Protein 7KB2 (pdb70)

Nearest PDB structures (foldseek):
  1bd8-assembly1_A  TM=6.397E-01  e=5.236E-04  Homo sapiens
  3v30-assembly1_A  TM=6.082E-01  e=2.832E-04  Homo sapiens
  6mok-assembly1_A-2  TM=5.581E-01  e=6.106E-04  synthetic construct
  1bi8-assembly1_D  TM=5.984E-01  e=3.860E-03  Homo sapiens
  8jec-assembly1_D  TM=4.473E-01  e=2.697E-03  Arabidopsis thaliana

Organism: Enterobacter cloacae subsp. cloacae (strain ATCC 13047 / DSM 30054 / NBRC 13535 / NCTC 10005 / WDCM 00083 / NCDC 279-56) (NCBI:txid716541)

CATH classification: 1.25.40.20

Radius of gyration: 23.02 Å; Cα contacts (8 Å, |Δi|>4): 553; chains: 2; bounding box: 57×50×70 Å

Secondary structure (DSSP, 8-state):
--SGGGT--HHHHHHHHHHHTT-HHHHHHHHTTS-SSS--TT--HHHHH-----SSSHHHHHHHH--TTTT--TTPPPGGGPPPHHHHH---SSHHHH--TT---TT-B-TTT--BGGGGGGGSSSSHHHH--TT---TT-B-TT--BHHHHHHHHT-HHHHHHHHHTT----/--GGGT--HHHHHHHHHHHTT-HHHHHHHHTTS-SSS--TT--HHHHH-----SSSHHHHHHHH--TTTT--TTPPPSTTPPPHHHHH---SSHHHH--TT---TT-B-TTT--BGGGGGGGSSSSHHHH--TT---TT-B-TTS-BHHHHHHHTT-HHHHHHHHHTT--TT-

Solvent-accessible surface area: 17344 Å² total

Foldseek 3Di:
DDDCVVWDDDLLNVLLVCLLVLPQVVNVVSLLVDPQADTTPPWGSLVSLCNCPDPPNNVSSLLSNLSVLSPNDQQDATPPGHGGVCLVVCEQAQSNNLNVNNVDDQQAAHPPQRFRSLLSVLVHPANHSVCCVVNVHDQLDAGPVRDGSLNVCVVVVVVRSNVVSVVVPHDPD/DDLVVFDDDLLSQLLVCLLVLPLVSNVVSLLPDPQADGTPPWGSLVSLCNLPDPPPNVSSLLSSLSVLSPNDQQDQTPPRHGGVLLVVCDQAQSNNLNVNNVDDQQAAHPPQRFRSLLSVLVHPACHSNCNVVNVHPQLDAGPVSAGSLNVSVVVVSVNNNVVSVVVPHDPVD

B-factor: mean 32.07, std 7.43, range [22.7, 72.05]

InterPro domains:
  IPR002110 Ankyrin repeat [PF12796] (121-205)
  IPR002110 Ankyrin repeat [SM00248] (66-103)
  IPR002110 Ankyrin repeat [SM00248] (108-137)
  IPR002110 Ankyrin repeat [SM00248] (142-171)
  IPR002110 Ankyrin repeat [SM00248] (175-204)
  IPR036770 Ankyrin repeat-containing domain superfamily [G3DSA:1.25.40.20] (33-146)
  IPR036770 Ankyrin repeat-containing domain superfamily [G3DSA:1.25.40.20] (147-218)
  IPR036770 Ankyrin repeat-containing domain superfamily [SSF48403] (39-211)
  IPR050745 Multifunctional regulatory proteins [PTHR24189] (38-212)

Sequence (346 aa):
SNAPDNYFSSGQQLTLARRAIENNGEVDEVIKLASGTDLNKKPGKEDTLLFWAVNSINNQKTPERLNVITLIKAGADPLQPRPQGKNSPAEFVLADNADWIKALNAGLSPNAVDKTFGKPIIFQTLEAKNTKTLQALDKGADINITDSLGNTLLIDALDFHSYDHVLLLLERGADPENAPDNYFSGQQLTLARAIEENGEVDEVIKLASGTDLNKPGKEDTLLFWAVNSINNQKTPERLNVITLIKAGADPLQPRPQGKNSPAEFVLADNADWIKALNAGLSPNAVDKTFGKPIIFQTLEAKNTKKTLQALDKGADINITDSLGNTLLIDALDFFHSYDHVLLLLERGADPEI

Structure (mmCIF, N/CA/C/O backbone):
data_7KB2
#
_entry.id   7KB2
#
_cell.length_a   52.587
_cell.length_b   56.354
_cell.length_c   106.123
_cell.angle_alpha   90.000
_cell.angle_beta   90.000
_cell.angle_gamma   90.000
#
_symmetry.space_group_name_H-M   'P 21 21 21'
#
loop_
_entity.id
_entity.type
_entity.pdbx_description
1 polymer 'ANK_REP_REGION domain-containing protein'
2 non-polymer 'PENTAETHYLENE GLYCOL'
3 non-polymer 'ACETATE ION'
4 non-polymer 1,2-ETHANEDIOL
5 water water
#
loop_
_atom_site.group_PDB
_atom_site.id
_atom_site.type_symbol
_atom_site.label_atom_id
_atom_site.label_alt_id
_atom_site.label_comp_id
_atom_site.label_asym_id
_atom_site.label_entity_id
_atom_site.label_seq_id
_atom_site.pdbx_PDB_ins_code
_atom_site.Cartn_x
_atom_site.Cartn_y
_atom_site.Cartn_z
_atom_site.occupancy
_atom_site.B_iso_or_equiv
_atom_site.auth_seq_id
_atom_site.auth_comp_id
_atom_site.auth_asym_id
_atom_site.auth_atom_id
_atom_site.pdbx_PDB_model_num
ATOM 1 N N . SER A 1 1 ? 50.885 19.603 10.119 1.00 41.01 25 SER A N 1
ATOM 2 C CA . SER A 1 1 ? 51.834 20.621 10.655 1.00 39.56 25 SER A CA 1
ATOM 3 C C . SER A 1 1 ? 51.167 22.001 10.613 1.00 36.64 25 SER A C 1
ATOM 4 O O . SER A 1 1 ? 50.101 22.150 9.966 1.00 38.66 25 SER A O 1
ATOM 7 N N . ASN A 1 2 ? 5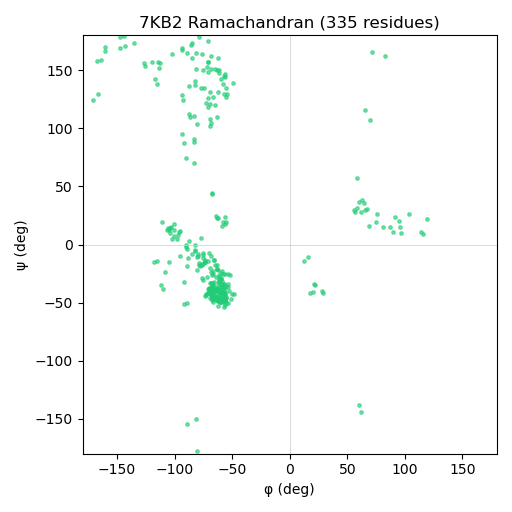1.770 22.974 11.279 1.00 32.67 26 ASN A N 1
ATOM 8 C CA . ASN A 1 2 ? 51.204 24.332 11.462 1.00 31.30 26 ASN A CA 1
ATOM 9 C C . ASN A 1 2 ? 51.716 25.256 10.359 1.00 29.64 26 ASN A C 1
ATOM 10 O O . ASN A 1 2 ? 52.945 25.346 10.168 1.00 31.04 26 ASN A O 1
ATOM 15 N N . ALA A 1 3 ? 50.794 25.936 9.696 1.00 28.70 27 ALA A N 1
ATOM 16 C CA . ALA A 1 3 ? 51.054 26.737 8.489 1.00 27.76 27 ALA A CA 1
ATOM 17 C C . ALA A 1 3 ? 49.898 27.710 8.339 1.00 27.92 27 ALA A C 1
ATOM 18 O O . ALA A 1 3 ? 48.911 27.568 9.050 1.00 26.74 27 ALA A O 1
ATOM 20 N N . PRO A 1 4 ? 49.991 28.747 7.481 1.00 26.28 28 PRO A N 1
ATOM 21 C CA . PRO A 1 4 ? 48.844 29.630 7.234 1.00 26.10 28 PRO A CA 1
ATOM 22 C C . PRO A 1 4 ? 47.566 28.859 6.848 1.00 26.16 28 PRO A C 1
ATOM 23 O O . PRO A 1 4 ? 46.497 29.366 7.049 1.00 26.48 28 PRO A O 1
ATOM 27 N N . ASP A 1 5 ? 47.704 27.668 6.271 1.00 27.38 29 ASP A N 1
ATOM 28 C CA . ASP A 1 5 ? 46.555 26.795 5.897 1.00 28.22 29 ASP A CA 1
ATOM 29 C C . ASP A 1 5 ? 45.709 26.455 7.137 1.00 28.17 29 ASP A C 1
ATOM 30 O O . ASP A 1 5 ? 44.534 26.078 6.972 1.00 28.24 29 ASP A O 1
ATOM 35 N N . ASN A 1 6 ? 46.274 26.532 8.349 1.00 26.49 30 ASN A N 1
ATOM 36 C CA . ASN A 1 6 ? 45.483 26.419 9.608 1.00 26.79 30 ASN A CA 1
ATOM 37 C C . ASN A 1 6 ? 44.336 27.431 9.591 1.00 27.34 30 ASN A C 1
ATOM 38 O O . ASN A 1 6 ? 43.268 27.125 10.199 1.00 27.14 30 ASN A O 1
ATOM 43 N N . TYR A 1 7 ? 44.532 28.606 8.990 1.00 25.93 31 TYR A N 1
ATOM 44 C CA . TYR A 1 7 ? 43.570 29.729 9.128 1.00 25.20 31 TYR A CA 1
ATOM 45 C C . TYR A 1 7 ? 42.824 30.047 7.825 1.00 26.79 31 TYR A C 1
ATOM 46 O O . TYR A 1 7 ? 41.656 30.541 7.891 1.00 26.89 31 TYR A O 1
ATOM 55 N N . PHE A 1 8 ? 43.516 29.885 6.689 1.00 26.66 32 PHE A N 1
ATOM 56 C CA . PHE A 1 8 ? 43.085 30.457 5.405 1.00 27.44 32 PHE A CA 1
ATOM 57 C C . PHE A 1 8 ? 42.997 29.352 4.365 1.00 28.27 32 PHE A C 1
ATOM 58 O O . PHE A 1 8 ? 43.706 28.331 4.464 1.00 29.52 32 PHE A O 1
ATOM 66 N N . SER A 1 9 ? 42.129 29.582 3.378 1.00 28.63 33 SER A N 1
ATOM 67 C CA A SER A 1 9 ? 41.986 28.743 2.156 0.60 30.65 33 SER A CA 1
ATOM 68 C CA B SER A 1 9 ? 42.008 28.745 2.155 0.40 29.82 33 SER A CA 1
ATOM 69 C C . SER A 1 9 ? 41.872 29.677 0.947 1.00 29.65 33 SER A C 1
ATOM 70 O O . SER A 1 9 ? 41.693 30.901 1.172 1.00 30.58 33 SER A O 1
ATOM 75 N N . GLY A 1 10 ? 41.976 29.117 -0.262 1.00 31.35 34 GLY A N 1
ATOM 76 C CA . GLY A 1 1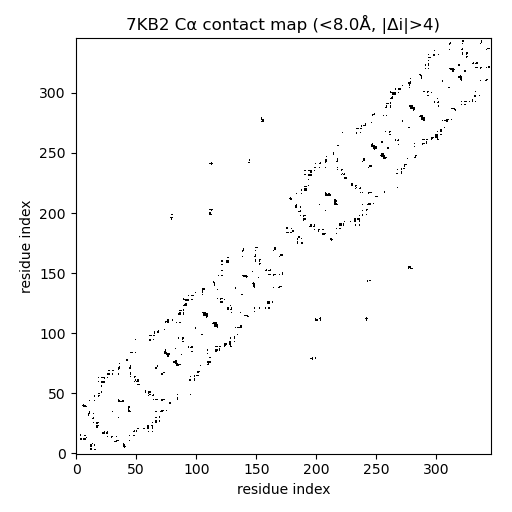0 ? 41.656 29.837 -1.493 1.00 31.49 34 GLY A CA 1
ATOM 77 C C . GLY A 1 10 ? 42.533 31.052 -1.636 1.00 31.48 34 GLY A C 1
ATOM 78 O O . GLY A 1 10 ? 43.724 30.951 -1.293 1.00 30.68 34 GLY A O 1
ATOM 79 N N . GLN A 1 11 ? 41.943 32.163 -2.064 1.00 32.81 35 GLN A N 1
ATOM 80 C CA . GLN A 1 11 ? 42.677 33.400 -2.416 1.00 33.72 35 GLN A CA 1
ATOM 81 C C . GLN A 1 11 ? 43.282 33.991 -1.141 1.00 31.65 35 GLN A C 1
ATOM 82 O O . GLN A 1 11 ? 44.386 34.475 -1.208 1.00 28.71 35 GLN A O 1
ATOM 88 N N . GLN A 1 12 ? 42.582 33.881 -0.012 1.00 30.66 36 GLN A N 1
ATOM 89 C CA . GLN A 1 12 ? 43.101 34.395 1.280 1.00 29.28 36 GLN A CA 1
ATOM 90 C C . GLN A 1 12 ? 44.378 33.608 1.617 1.00 27.05 36 GLN A C 1
ATOM 91 O O . GLN A 1 12 ? 45.328 34.223 2.131 1.00 27.30 36 GLN A O 1
ATOM 97 N N . LEU A 1 13 ? 44.433 32.306 1.328 1.00 27.37 37 LEU A N 1
ATOM 98 C CA . LEU A 1 13 ? 45.655 31.516 1.643 1.00 27.76 37 LEU A CA 1
ATOM 99 C C . LEU A 1 13 ? 46.802 31.993 0.750 1.00 28.51 37 LEU A C 1
ATOM 100 O O . LEU A 1 13 ? 47.935 32.119 1.242 1.00 27.03 37 LEU A O 1
ATOM 105 N N . THR A 1 14 ? 46.547 32.232 -0.536 1.00 27.27 38 THR A N 1
ATOM 106 C CA . THR A 1 14 ? 47.588 32.751 -1.446 1.00 27.00 38 THR A CA 1
ATOM 107 C C . THR A 1 14 ? 48.137 34.060 -0.871 1.00 26.39 38 THR A C 1
ATOM 108 O O . THR A 1 14 ? 49.377 34.259 -0.819 1.00 27.75 38 THR A O 1
ATOM 112 N N . LEU A 1 15 ? 47.260 34.956 -0.441 1.00 26.69 39 LEU A N 1
ATOM 113 C CA . LEU A 1 15 ? 47.755 36.244 0.096 1.00 26.42 39 LEU A CA 1
ATOM 114 C C . LEU A 1 15 ? 48.484 35.995 1.422 1.00 26.45 39 LEU A C 1
ATOM 115 O O . LEU A 1 15 ? 49.597 36.553 1.607 1.00 27.65 39 LEU A O 1
ATOM 120 N N . ALA A 1 16 ? 47.968 35.148 2.312 1.00 26.04 40 ALA A N 1
ATOM 121 C CA . ALA A 1 16 ? 48.667 34.813 3.580 1.00 24.90 40 ALA A CA 1
ATOM 122 C C . ALA A 1 16 ? 50.088 34.287 3.303 1.00 26.23 40 ALA A C 1
ATOM 123 O O . ALA A 1 16 ? 51.019 34.631 4.077 1.00 26.09 40 ALA A O 1
ATOM 125 N N . ARG A 1 17 ? 50.296 33.536 2.224 1.00 25.03 41 ARG A N 1
ATOM 126 C CA A ARG A 1 17 ? 51.640 33.000 1.902 0.60 27.91 41 ARG A CA 1
ATOM 127 C CA B ARG A 1 17 ? 51.637 32.995 1.883 0.40 26.70 41 ARG A CA 1
ATOM 128 C C . ARG A 1 17 ? 52.558 34.150 1.469 1.00 27.10 41 ARG A C 1
ATOM 129 O O . ARG A 1 17 ? 53.730 34.167 1.888 1.00 29.62 41 ARG A O 1
ATOM 144 N N . ALA A 1 18 ? 52.021 35.122 0.731 1.00 26.66 42 ALA A N 1
ATOM 145 C CA . ALA A 1 18 ? 52.809 36.272 0.258 1.00 26.05 42 ALA A CA 1
ATOM 146 C C . ALA A 1 18 ? 53.165 37.112 1.482 1.00 27.07 42 ALA A C 1
ATOM 147 O O . ALA A 1 18 ? 54.297 37.564 1.593 1.00 25.41 42 ALA A O 1
ATOM 149 N N . ILE A 1 19 ? 52.219 37.266 2.410 1.00 27.18 43 ILE A N 1
ATOM 150 C CA . ILE A 1 19 ? 52.476 37.988 3.690 1.00 26.66 43 ILE A CA 1
ATOM 151 C C . ILE A 1 19 ? 53.606 37.283 4.446 1.00 26.78 43 ILE A C 1
ATOM 152 O O . ILE A 1 19 ? 54.562 37.925 4.890 1.00 27.63 43 ILE A O 1
ATOM 157 N N . GLU A 1 20 ? 53.506 35.981 4.601 1.00 27.06 44 GLU A N 1
ATOM 158 C CA . GLU A 1 20 ? 54.503 35.160 5.326 1.00 29.28 44 GLU A CA 1
ATOM 159 C C . GLU A 1 20 ? 55.872 35.306 4.651 1.00 29.56 44 GLU A C 1
ATOM 160 O O . GLU A 1 20 ? 56.888 35.301 5.391 1.00 28.78 44 GLU A O 1
ATOM 166 N N . ASN A 1 21 ? 55.914 35.463 3.329 1.00 30.78 45 ASN A N 1
ATOM 167 C CA A ASN A 1 21 ? 57.162 35.563 2.521 0.60 33.02 45 ASN A CA 1
ATOM 168 C CA B ASN A 1 21 ? 57.221 35.533 2.615 0.40 32.46 45 ASN A CA 1
ATOM 169 C C . ASN A 1 21 ? 57.735 36.982 2.588 1.00 34.06 45 ASN A C 1
ATOM 170 O O . ASN A 1 21 ? 58.850 37.172 2.100 1.00 34.30 45 ASN A O 1
ATOM 179 N N . GLY A 1 22 ? 56.975 37.945 3.135 1.00 32.91 46 GLY A N 1
ATOM 180 C CA . GLY A 1 22 ? 57.420 39.351 3.186 1.00 33.43 46 GLY A CA 1
ATOM 181 C C . GLY A 1 22 ? 57.493 39.968 1.794 1.00 34.07 46 GLY A C 1
ATOM 182 O O . GLY A 1 22 ? 58.304 40.860 1.591 1.00 34.08 46 GLY A O 1
ATOM 183 N N . GLU A 1 23 ? 56.640 39.526 0.877 1.00 34.81 47 GLU A N 1
ATOM 184 C CA . GLU A 1 23 ? 56.671 39.932 -0.553 1.00 36.42 47 GLU A CA 1
ATOM 185 C C . GLU A 1 23 ? 55.728 41.126 -0.779 1.00 33.14 47 GLU A C 1
ATOM 186 O O . GLU A 1 23 ? 54.526 40.889 -1.031 1.00 32.71 47 GLU A O 1
ATOM 192 N N . VAL A 1 24 ? 56.252 42.351 -0.748 1.00 32.47 48 VAL A N 1
ATOM 193 C CA . VAL A 1 24 ? 55.401 43.580 -0.732 1.00 34.77 48 VAL A CA 1
ATOM 194 C C . VAL A 1 24 ? 54.699 43.678 -2.081 1.00 34.69 48 VAL A C 1
ATOM 195 O O . VAL A 1 24 ? 53.482 43.831 -2.082 1.00 36.17 48 VAL A O 1
ATOM 199 N N . ASP A 1 25 ? 55.418 43.520 -3.195 1.00 38.55 49 ASP A N 1
ATOM 200 C CA . ASP A 1 25 ? 54.822 43.760 -4.537 1.00 40.32 49 ASP A CA 1
ATOM 201 C C . ASP A 1 25 ? 53.739 42.703 -4.788 1.00 37.86 49 ASP A C 1
ATOM 202 O O . ASP A 1 25 ? 52.657 43.076 -5.270 1.00 38.89 49 ASP A O 1
ATOM 207 N N . GLU A 1 26 ? 53.956 41.457 -4.360 1.00 35.73 50 GLU A N 1
ATOM 208 C CA . GLU A 1 26 ? 52.950 40.373 -4.509 1.00 37.21 50 GLU A CA 1
ATOM 209 C C . GLU A 1 26 ? 51.729 40.636 -3.615 1.00 34.06 50 GLU A C 1
ATOM 210 O O . GLU A 1 26 ? 50.613 40.350 -4.066 1.00 32.92 50 GLU A O 1
ATOM 216 N N . VAL A 1 27 ? 51.928 41.128 -2.390 1.00 31.93 51 VAL A N 1
ATOM 217 C CA . VAL A 1 27 ? 50.816 41.506 -1.464 1.00 31.40 51 VAL A CA 1
ATOM 218 C C . VAL A 1 27 ? 49.957 42.566 -2.150 1.00 31.79 51 VAL A C 1
ATOM 219 O O . VAL A 1 27 ? 48.715 42.418 -2.159 1.00 33.17 51 VAL A O 1
ATOM 223 N N . ILE A 1 28 ? 50.608 43.592 -2.697 1.00 33.02 52 ILE A N 1
ATOM 224 C CA . ILE A 1 28 ? 49.907 44.703 -3.402 1.00 34.75 52 ILE A CA 1
ATOM 225 C C . ILE A 1 28 ? 49.061 44.099 -4.520 1.00 33.93 52 ILE A C 1
ATOM 226 O O . ILE A 1 28 ? 47.873 44.435 -4.591 1.00 37.52 52 ILE A O 1
ATOM 231 N N . LYS A 1 29 ? 49.644 43.215 -5.333 1.00 33.27 53 LYS A N 1
ATOM 232 C CA . LYS A 1 29 ? 48.949 42.587 -6.490 1.00 36.01 53 LYS A CA 1
ATOM 233 C C . LYS A 1 29 ? 47.714 41.791 -6.020 1.00 37.52 53 LYS A C 1
ATOM 234 O O . LYS A 1 29 ? 46.629 41.939 -6.627 1.00 38.36 53 LYS A O 1
ATOM 240 N N . LEU A 1 30 ? 47.866 40.935 -5.012 1.00 33.67 54 LEU A N 1
ATOM 241 C CA . LEU A 1 30 ? 46.833 39.943 -4.603 1.00 33.18 54 LEU A CA 1
ATOM 242 C C . LEU A 1 30 ? 45.684 40.618 -3.834 1.00 33.70 54 LEU A C 1
ATOM 243 O O . LEU A 1 30 ? 44.514 40.142 -3.899 1.00 34.65 54 LEU A O 1
ATOM 248 N N . ALA A 1 31 ? 45.993 41.697 -3.124 1.00 32.95 55 ALA A N 1
ATOM 249 C CA . ALA A 1 31 ? 45.046 42.360 -2.194 1.00 34.51 55 ALA A CA 1
ATOM 250 C C . ALA A 1 31 ? 43.757 42.763 -2.933 1.00 37.10 55 ALA A C 1
ATOM 251 O O . ALA A 1 31 ? 42.652 42.574 -2.361 1.00 38.09 55 ALA A O 1
ATOM 253 N N . SER A 1 32 ? 43.889 43.269 -4.163 1.00 34.65 56 SER A N 1
ATOM 254 C CA . SER A 1 32 ? 42.773 43.780 -5.001 1.00 39.20 56 SER A CA 1
ATOM 255 C C . SER A 1 32 ? 41.651 42.751 -5.144 1.00 39.22 56 SER A C 1
ATOM 256 O O . SER A 1 32 ? 40.467 43.167 -5.166 1.00 42.67 56 SER A O 1
ATOM 259 N N . GLY A 1 33 ? 41.994 41.474 -5.306 1.00 38.23 57 GLY A N 1
ATOM 260 C CA . GLY A 1 33 ? 41.005 40.416 -5.585 1.00 40.36 57 GLY A CA 1
ATOM 261 C C . GLY A 1 33 ? 40.842 39.471 -4.410 1.00 38.47 57 GLY A C 1
ATOM 262 O O . GLY A 1 33 ? 40.410 38.329 -4.629 1.00 38.27 57 GLY A O 1
ATOM 263 N N . THR A 1 34 ? 41.250 39.899 -3.212 1.00 39.19 58 THR A N 1
ATOM 264 C CA . THR A 1 34 ? 41.139 39.103 -1.957 1.00 36.94 58 THR A CA 1
ATOM 265 C C . THR A 1 34 ? 40.181 39.848 -1.029 1.00 34.67 58 THR A C 1
ATOM 266 O O . THR A 1 34 ? 40.295 41.088 -0.933 1.00 35.24 58 THR A O 1
ATOM 270 N N . ASP A 1 35 ? 39.304 39.104 -0.356 1.00 33.96 59 ASP A N 1
ATOM 271 C CA . ASP A 1 35 ? 38.524 39.619 0.788 1.00 34.51 59 ASP A CA 1
ATOM 272 C C . ASP A 1 35 ? 39.481 39.844 1.961 1.00 32.15 59 ASP A C 1
ATOM 273 O O . ASP A 1 35 ? 39.813 38.896 2.665 1.00 32.00 59 ASP A O 1
ATOM 278 N N . LEU A 1 36 ? 39.858 41.083 2.217 1.00 30.15 60 LEU A N 1
ATOM 279 C CA . LEU A 1 36 ? 40.918 41.359 3.215 1.00 30.47 60 LEU A CA 1
ATOM 280 C C . LEU A 1 36 ? 40.421 41.221 4.651 1.00 28.18 60 LEU A C 1
ATOM 281 O O . LEU A 1 36 ? 41.303 40.961 5.536 1.00 27.89 60 LEU A O 1
ATOM 286 N N . ASN A 1 37 ? 39.125 41.461 4.887 1.00 28.15 61 ASN A N 1
ATOM 287 C CA . ASN A 1 37 ? 38.561 41.627 6.246 1.00 28.82 61 ASN A CA 1
ATOM 288 C C . ASN A 1 37 ? 37.766 40.420 6.712 1.00 28.14 61 ASN A C 1
ATOM 289 O O . ASN A 1 37 ? 37.542 40.326 7.936 1.00 29.46 61 ASN A O 1
ATOM 294 N N . LYS A 1 38 ? 37.384 39.488 5.847 1.00 28.07 62 LYS A N 1
ATOM 295 C CA A LYS A 1 38 ? 36.653 38.286 6.303 0.60 29.09 62 LYS A CA 1
ATOM 296 C CA B LYS A 1 38 ? 36.642 38.299 6.328 0.40 28.44 62 LYS A CA 1
ATOM 297 C C . LYS A 1 38 ? 37.610 37.454 7.153 1.00 27.55 62 LYS A C 1
ATOM 298 O O . LYS A 1 38 ? 38.664 37.036 6.635 1.00 28.15 62 LYS A O 1
ATOM 309 N N . PRO A 1 39 ? 37.279 37.177 8.439 1.00 27.07 63 PRO A N 1
ATOM 310 C CA . PRO A 1 39 ? 38.123 36.308 9.255 1.00 26.91 63 PRO A CA 1
ATOM 311 C C . PRO A 1 39 ? 38.277 34.952 8.578 1.00 26.88 63 PRO A C 1
ATOM 312 O O . PRO A 1 39 ? 37.333 34.434 7.941 1.00 26.79 63 PRO A O 1
ATOM 316 N N . GLY A 1 40 ? 39.453 34.368 8.742 1.00 26.93 64 GLY A N 1
ATOM 317 C CA . GLY A 1 40 ? 39.631 32.928 8.495 1.00 28.83 64 GLY A CA 1
ATOM 318 C C . GLY A 1 40 ? 39.162 32.144 9.702 1.00 28.40 64 GLY A C 1
ATOM 319 O O . GLY A 1 40 ? 38.317 32.633 10.460 1.00 29.95 64 GLY A O 1
ATOM 320 N N . LYS A 1 41 ? 39.770 30.994 9.921 1.00 25.30 65 LYS A N 1
ATOM 321 C CA . LYS A 1 41 ? 39.461 30.086 11.054 1.00 26.73 65 LYS A CA 1
ATOM 322 C C . LYS A 1 41 ? 40.051 30.670 12.348 1.00 25.06 65 LYS A C 1
ATOM 323 O O . LYS A 1 41 ? 41.018 31.475 12.286 1.00 27.14 65 LYS A O 1
ATOM 329 N N . GLU A 1 42 ? 39.400 30.367 13.469 1.00 25.85 66 GLU A N 1
ATOM 330 C CA . GLU A 1 42 ? 39.859 30.712 14.832 1.00 24.69 66 GLU A CA 1
ATOM 331 C C . GLU A 1 42 ? 39.935 32.232 14.981 1.00 25.55 66 GLU A C 1
ATOM 332 O O . GLU A 1 42 ? 40.753 32.707 15.812 1.00 26.96 66 GLU A O 1
ATOM 338 N N . ASP A 1 43 ? 39.112 32.978 14.234 1.00 26.14 67 ASP A N 1
ATOM 339 C CA . ASP A 1 43 ? 39.019 34.458 14.330 1.00 26.22 67 ASP A CA 1
ATOM 340 C C . ASP A 1 43 ? 40.296 35.105 13.789 1.00 26.22 67 ASP A C 1
ATOM 341 O O . ASP A 1 43 ? 40.446 36.332 13.942 1.00 25.81 67 ASP A O 1
ATOM 354 N N . THR A 1 45 ? 42.649 37.083 11.318 1.00 25.69 69 THR A N 1
ATOM 355 C CA . THR A 1 45 ? 42.497 37.933 10.114 1.00 25.61 69 THR A CA 1
ATOM 356 C C . THR A 1 45 ? 43.832 38.077 9.379 1.00 24.37 69 THR A C 1
ATOM 357 O O . THR A 1 45 ? 44.892 37.806 9.987 1.00 25.24 69 THR A O 1
ATOM 361 N N . LEU A 1 46 ? 43.789 38.427 8.089 1.00 25.08 70 LEU A N 1
ATOM 362 C CA . LEU A 1 46 ? 45.009 38.721 7.301 1.00 24.67 70 LEU A CA 1
ATOM 363 C C . LEU A 1 46 ? 45.838 39.839 7.970 1.00 25.69 70 LEU A C 1
ATOM 364 O O . LEU A 1 46 ? 47.088 39.766 7.948 1.00 24.28 70 LEU A O 1
ATOM 369 N N . LEU A 1 47 ? 45.224 40.846 8.560 1.00 25.14 71 LEU A N 1
ATOM 370 C CA . LEU A 1 47 ? 46.049 41.915 9.149 1.00 24.62 71 LEU A CA 1
ATOM 371 C C . LEU A 1 47 ? 46.723 41.412 10.427 1.00 24.51 71 LEU A C 1
ATOM 372 O O . LEU A 1 47 ? 47.880 41.726 10.627 1.00 25.02 71 LEU A O 1
ATOM 377 N N . PHE A 1 48 ? 46.034 40.682 11.312 1.00 24.67 72 PHE A N 1
ATOM 378 C CA . PHE A 1 48 ? 46.707 40.061 12.473 1.00 24.57 72 PHE A CA 1
ATOM 379 C C . PHE A 1 48 ? 47.833 39.125 12.003 1.00 23.92 72 PHE A C 1
ATOM 380 O O . PHE A 1 48 ? 48.925 39.158 12.616 1.00 23.58 72 PHE A O 1
ATOM 388 N N . TRP A 1 49 ? 47.583 38.350 10.954 1.00 24.41 73 TRP A N 1
ATOM 389 C CA . TRP A 1 49 ? 48.585 37.452 10.324 1.00 24.03 73 TRP A CA 1
ATOM 390 C C . TRP A 1 49 ? 49.809 38.284 9.923 1.00 25.23 73 TRP A C 1
ATOM 391 O O . TRP A 1 49 ? 50.921 37.821 10.161 1.00 25.62 73 TRP A O 1
ATOM 402 N N . ALA A 1 50 ? 49.612 39.487 9.353 1.00 23.46 74 ALA A N 1
ATOM 403 C CA . ALA A 1 50 ? 50.732 40.357 8.915 1.00 23.10 74 ALA A CA 1
ATOM 404 C C . ALA A 1 50 ? 51.492 40.888 10.124 1.00 24.73 74 ALA A C 1
ATOM 405 O O . ALA A 1 50 ? 52.716 40.966 10.074 1.00 25.27 74 ALA A O 1
ATOM 407 N N . VAL A 1 51 ? 50.788 41.211 11.201 1.00 24.90 75 VAL A N 1
ATOM 408 C CA . VAL A 1 51 ? 51.450 41.667 12.454 1.00 24.80 75 VAL A CA 1
ATOM 409 C C . VAL A 1 51 ? 52.316 40.525 13.007 1.00 27.29 75 VAL A C 1
ATOM 410 O O . VAL A 1 51 ? 53.489 40.757 13.299 1.00 27.92 75 VAL A O 1
ATOM 422 N N . ASN A 1 53 ? 53.658 37.981 11.423 1.00 28.24 77 ASN A N 1
ATOM 423 C CA . ASN A 1 53 ? 54.735 37.515 10.517 1.00 28.48 77 ASN A CA 1
ATOM 424 C C . ASN A 1 53 ? 55.802 38.584 10.350 1.00 30.00 77 ASN A C 1
ATOM 425 O O . ASN A 1 53 ? 56.894 38.222 9.877 1.00 31.15 77 ASN A O 1
ATOM 430 N N . SER A 1 54 ? 55.507 39.819 10.761 1.00 28.63 78 SER A N 1
ATOM 431 C CA . SER A 1 54 ? 56.472 40.946 10.747 1.00 28.87 78 SER A CA 1
ATOM 432 C C . SER A 1 54 ? 57.653 40.664 11.685 1.00 31.00 78 SER A C 1
ATOM 433 O O . SER A 1 54 ? 58.690 41.338 11.540 1.00 30.01 78 SER A O 1
ATOM 436 N N . ILE A 1 55 ? 57.485 39.756 12.653 1.00 30.09 79 ILE A N 1
ATOM 437 C CA . ILE A 1 55 ? 58.515 39.460 13.686 1.00 30.56 79 ILE A CA 1
ATOM 438 C C . ILE A 1 55 ? 59.502 38.465 13.060 1.00 32.75 79 ILE A C 1
ATOM 439 O O . ILE A 1 55 ? 59.339 37.237 13.188 1.00 32.83 79 ILE A O 1
ATOM 444 N N . ASN A 1 56 ? 60.512 39.007 12.391 1.00 35.00 80 ASN A N 1
ATOM 445 C CA . ASN A 1 56 ? 61.475 38.260 11.544 1.00 35.69 80 ASN A CA 1
ATOM 446 C C . ASN A 1 56 ? 62.631 39.218 11.275 1.00 40.15 80 ASN A C 1
ATOM 447 O O . ASN A 1 56 ? 62.326 40.370 10.868 1.00 39.93 80 ASN A O 1
ATOM 452 N N . ASN A 1 57 ? 63.877 38.789 11.505 1.00 41.73 81 ASN A N 1
ATOM 453 C CA . ASN A 1 57 ? 65.056 39.683 11.317 1.00 43.52 81 ASN A CA 1
ATOM 454 C C . ASN A 1 57 ? 65.434 39.684 9.826 1.00 44.17 81 ASN A C 1
ATOM 455 O O . ASN A 1 57 ? 66.337 40.462 9.446 1.00 43.89 81 ASN A O 1
ATOM 460 N N . GLN A 1 58 ? 64.755 38.863 9.013 1.00 42.07 82 GLN A N 1
ATOM 461 C CA . GLN A 1 58 ? 64.900 38.868 7.535 1.00 43.73 82 GLN A CA 1
ATOM 462 C C . GLN A 1 58 ? 63.829 39.797 6.950 1.00 40.97 82 GLN A C 1
ATOM 463 O O . GLN A 1 58 ? 62.628 39.604 7.276 1.00 38.59 82 GLN A O 1
ATOM 469 N N . LYS A 1 59 ? 64.257 40.794 6.160 1.00 39.62 83 LYS A N 1
ATOM 470 C CA . LYS A 1 59 ? 63.354 41.684 5.371 1.00 39.46 83 LYS A CA 1
ATOM 471 C C . LYS A 1 59 ? 62.476 42.508 6.323 1.00 35.84 83 LYS A C 1
ATOM 472 O O . LYS A 1 59 ? 61.323 42.792 5.950 1.00 31.67 83 LYS A O 1
ATOM 478 N N . THR A 1 60 ? 62.987 42.927 7.490 1.00 34.77 84 THR A N 1
ATOM 479 C CA . THR A 1 60 ? 62.109 43.508 8.552 1.00 33.86 84 THR A CA 1
ATOM 480 C C . THR A 1 60 ? 61.404 44.757 8.039 1.00 32.65 84 THR A C 1
ATOM 481 O O . THR A 1 60 ? 60.197 44.900 8.241 1.00 32.39 84 THR A O 1
ATOM 485 N N . PRO A 1 61 ? 62.100 45.722 7.395 1.00 31.88 85 PRO A N 1
ATOM 486 C CA . PRO A 1 61 ? 61.416 46.914 6.870 1.00 31.50 85 PRO A CA 1
ATOM 487 C C . PRO A 1 61 ? 60.310 46.579 5.867 1.00 30.32 85 PRO A C 1
ATOM 488 O O . PRO A 1 61 ? 59.228 47.198 5.918 1.00 30.31 85 PRO A O 1
ATOM 492 N N . GLU A 1 62 ? 60.540 45.566 5.030 1.00 31.78 86 GLU A N 1
ATOM 493 C CA . GLU A 1 62 ? 59.547 45.156 4.009 1.00 31.54 86 GLU A CA 1
ATOM 494 C C . GLU A 1 62 ? 58.338 44.524 4.709 1.00 30.78 86 GLU A C 1
ATOM 495 O O . GLU A 1 62 ? 57.163 44.779 4.272 1.00 27.65 86 GLU A O 1
ATOM 501 N N . ARG A 1 63 ? 58.576 43.727 5.752 1.00 27.69 87 ARG A N 1
ATOM 502 C CA . ARG A 1 63 ? 57.478 43.073 6.508 1.00 28.47 87 ARG A CA 1
ATOM 503 C C . ARG A 1 63 ? 56.640 44.133 7.239 1.00 26.45 87 ARG A C 1
ATOM 504 O O . ARG A 1 63 ? 55.400 43.921 7.343 1.00 27.89 87 ARG A O 1
ATOM 512 N N . LEU A 1 64 ? 57.240 45.227 7.721 1.00 26.82 88 LEU A N 1
ATOM 513 C CA . LEU A 1 64 ? 56.434 46.332 8.316 1.00 27.29 88 LEU A CA 1
ATOM 514 C C . LEU A 1 64 ? 55.672 47.014 7.187 1.00 28.47 88 LEU A C 1
ATOM 515 O O . LEU A 1 64 ? 54.528 47.374 7.376 1.00 28.43 88 LEU A O 1
ATOM 520 N N . ASN A 1 65 ? 56.293 47.151 6.016 1.00 27.81 89 ASN A N 1
ATOM 521 C CA . ASN A 1 65 ? 55.603 47.768 4.858 1.00 28.60 89 ASN A CA 1
ATOM 522 C C . ASN A 1 65 ? 54.458 46.890 4.361 1.00 28.12 89 ASN A C 1
ATOM 523 O O . ASN A 1 65 ? 53.477 47.443 3.814 1.00 26.49 89 ASN A O 1
ATOM 528 N N . VAL A 1 66 ? 54.508 45.570 4.563 1.00 26.95 90 VAL A N 1
ATOM 529 C CA . VAL A 1 66 ? 53.347 44.710 4.211 1.00 26.46 90 VAL A CA 1
ATOM 530 C C . VAL A 1 66 ? 52.125 45.158 5.025 1.00 26.28 90 VAL A C 1
ATOM 531 O O . VAL A 1 66 ? 51.064 45.192 4.472 1.00 26.04 90 VAL A O 1
ATOM 535 N N . ILE A 1 67 ? 52.297 45.511 6.301 1.00 26.84 91 ILE A N 1
ATOM 536 C CA . ILE A 1 67 ? 51.180 45.996 7.156 1.00 26.33 91 ILE A CA 1
ATOM 537 C C . ILE A 1 67 ? 50.600 47.259 6.529 1.00 27.26 91 ILE A C 1
ATOM 538 O O . ILE A 1 67 ? 49.409 47.312 6.370 1.00 25.67 91 ILE A O 1
ATOM 543 N N . THR A 1 68 ? 51.467 48.210 6.182 1.00 25.93 92 THR A N 1
ATOM 544 C CA . THR A 1 68 ? 51.080 49.492 5.561 1.00 26.52 92 THR A CA 1
ATOM 545 C C . THR A 1 68 ? 50.282 49.213 4.288 1.00 27.29 92 THR A C 1
ATOM 546 O O . THR A 1 68 ? 49.199 49.817 4.101 1.00 26.05 92 THR A O 1
ATOM 558 N N . LEU A 1 70 ? 48.698 46.471 3.210 1.00 26.54 94 LEU A N 1
ATOM 559 C CA . LEU A 1 70 ? 47.392 45.805 3.455 1.00 27.26 94 LEU A CA 1
ATOM 560 C C . LEU A 1 70 ? 46.353 46.843 3.856 1.00 26.36 94 LEU A C 1
ATOM 561 O O . LEU A 1 70 ? 45.204 46.711 3.443 1.00 25.69 94 LEU A O 1
ATOM 566 N N . ILE A 1 71 ? 46.739 47.817 4.671 1.00 26.03 95 ILE A N 1
ATOM 567 C CA . ILE A 1 71 ? 45.751 48.826 5.160 1.00 25.61 95 ILE A CA 1
ATOM 568 C C . ILE A 1 71 ? 45.423 49.757 4.005 1.00 27.41 95 ILE A C 1
ATOM 569 O O . ILE A 1 71 ? 44.261 50.005 3.779 1.00 28.90 95 ILE A O 1
ATOM 574 N N . LYS A 1 72 ? 46.424 50.201 3.263 1.00 29.20 96 LYS A N 1
ATOM 575 C CA . LYS A 1 72 ? 46.156 51.059 2.076 1.00 28.09 96 LYS A CA 1
ATOM 576 C C . LYS A 1 72 ? 45.215 50.325 1.120 1.00 28.52 96 LYS A C 1
ATOM 577 O O . LYS A 1 72 ? 44.380 50.998 0.512 1.00 30.57 96 LYS A O 1
ATOM 583 N N . ALA A 1 73 ? 45.305 48.998 1.005 1.00 27.52 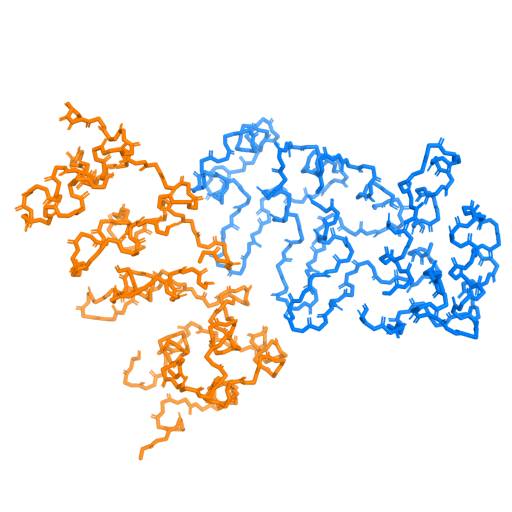97 ALA A N 1
ATOM 584 C CA . ALA A 1 73 ? 44.465 48.185 0.096 1.00 27.80 97 ALA A CA 1
ATOM 585 C C . ALA A 1 73 ? 43.069 47.930 0.678 1.00 29.00 97 ALA A C 1
ATOM 586 O O . ALA A 1 73 ? 42.205 47.443 -0.077 1.00 30.69 97 ALA A O 1
ATOM 588 N N . GLY A 1 74 ? 42.797 48.281 1.938 1.00 29.28 98 GLY A N 1
ATOM 589 C CA . GLY A 1 74 ? 41.455 48.154 2.544 1.00 30.15 98 GLY A CA 1
ATOM 590 C C . GLY A 1 74 ? 41.362 47.141 3.678 1.00 29.28 98 GLY A C 1
ATOM 591 O O . GLY A 1 74 ? 40.239 46.867 4.123 1.00 29.60 98 GLY A O 1
ATOM 592 N N . ALA A 1 75 ? 42.482 46.609 4.186 1.00 27.28 99 ALA A N 1
ATOM 593 C CA . ALA A 1 75 ? 42.440 45.839 5.451 1.00 26.32 99 ALA A CA 1
ATOM 594 C C . ALA A 1 75 ? 42.188 46.828 6.596 1.00 25.74 99 ALA A C 1
ATOM 595 O O . ALA A 1 75 ? 42.929 47.826 6.732 1.00 26.82 99 ALA A O 1
ATOM 597 N N . ASP A 1 76 ? 41.173 46.567 7.394 1.00 25.80 100 ASP A N 1
ATOM 598 C CA . ASP A 1 76 ? 40.700 47.507 8.434 1.00 26.11 100 ASP A CA 1
ATOM 599 C C . ASP A 1 76 ? 41.481 47.286 9.719 1.00 25.17 100 ASP A C 1
ATOM 600 O O . ASP A 1 76 ? 41.306 46.255 10.370 1.00 26.51 100 ASP A O 1
ATOM 605 N N . PRO A 1 77 ? 42.306 48.267 10.118 1.00 24.95 101 PRO A N 1
ATOM 606 C CA . PRO A 1 77 ? 43.105 48.177 11.333 1.00 25.67 101 PRO A CA 1
ATOM 607 C C . PRO A 1 77 ? 42.245 48.353 12.589 1.00 25.32 101 PRO A C 1
ATOM 608 O O . PRO A 1 77 ? 42.747 48.148 13.665 1.00 26.47 101 PRO A O 1
ATOM 612 N N . LEU A 1 78 ? 41.009 48.819 12.442 1.00 24.77 102 LEU A N 1
ATOM 613 C CA . LEU A 1 78 ? 40.105 48.999 13.590 1.00 24.89 102 LEU A CA 1
ATOM 614 C C . LEU A 1 78 ? 39.031 47.904 13.634 1.00 25.04 102 LEU A C 1
ATOM 615 O O . LEU A 1 78 ? 38.081 48.050 14.429 1.00 25.66 102 LEU A O 1
ATOM 620 N N . GLN A 1 79 ? 39.164 46.834 12.858 1.00 25.20 103 GLN A N 1
ATOM 621 C CA . GLN A 1 79 ? 38.151 45.761 12.876 1.00 25.92 103 GLN A CA 1
ATOM 622 C C . GLN A 1 79 ? 38.223 45.028 14.211 1.00 25.81 103 GLN A C 1
ATOM 623 O O . GLN A 1 79 ? 39.264 44.489 14.559 1.00 25.78 103 GLN A O 1
ATOM 629 N N . PRO A 1 80 ? 37.120 44.993 14.989 1.00 25.65 104 PRO A N 1
ATOM 630 C CA . PRO A 1 80 ? 37.070 44.236 16.232 1.00 26.89 104 PRO A CA 1
ATOM 631 C C . PRO A 1 80 ? 37.106 42.729 15.947 1.00 25.76 104 PRO A C 1
ATOM 632 O O . PRO A 1 80 ? 36.779 42.291 14.842 1.00 24.86 104 PRO A O 1
ATOM 636 N N . ARG A 1 81 ? 37.439 41.982 16.985 1.00 26.39 105 ARG A N 1
ATOM 637 C CA . ARG A 1 81 ? 37.294 40.516 17.019 1.00 27.20 105 ARG A CA 1
ATOM 638 C C . ARG A 1 81 ? 36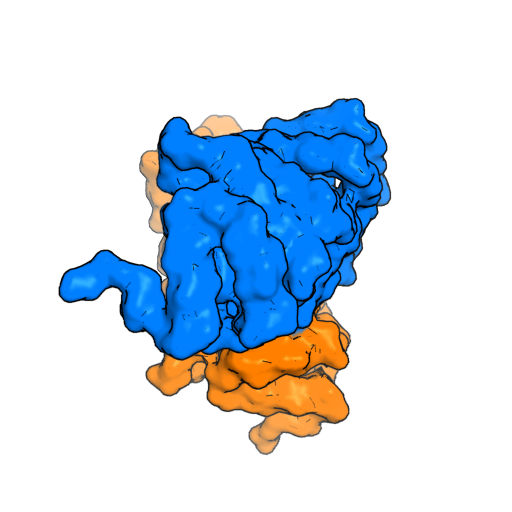.063 40.170 17.840 1.00 25.27 105 ARG A C 1
ATOM 639 O O . ARG A 1 81 ? 35.504 40.987 18.594 1.00 27.39 105 ARG A O 1
ATOM 647 N N . PRO A 1 82 ? 35.544 38.925 17.737 1.00 25.05 106 PRO A N 1
ATOM 648 C CA . PRO A 1 82 ? 34.399 38.571 18.559 1.00 26.36 106 PRO A CA 1
ATOM 649 C C . PRO A 1 82 ? 34.622 38.605 20.074 1.00 26.58 106 PRO A C 1
ATOM 650 O O . PRO A 1 82 ? 35.754 38.614 20.539 1.00 28.52 106 PRO A O 1
ATOM 654 N N . GLN A 1 83 ? 33.506 38.679 20.832 1.00 28.53 107 GLN A N 1
ATOM 655 C CA . GLN A 1 83 ? 33.487 38.641 22.317 1.00 29.68 107 GLN A CA 1
ATOM 656 C C . GLN A 1 83 ? 34.339 39.789 22.900 1.00 30.95 107 GLN A C 1
ATOM 657 O O . GLN A 1 83 ? 34.917 39.623 23.986 1.00 32.47 107 GLN A O 1
ATOM 663 N N . GLY A 1 84 ? 34.402 40.921 22.201 1.00 31.55 108 GLY A N 1
ATOM 664 C CA . GLY A 1 84 ? 34.995 42.146 22.760 1.00 30.93 108 GLY A CA 1
ATOM 665 C C . GLY A 1 84 ? 36.509 42.143 22.671 1.00 30.69 108 GLY A C 1
ATOM 666 O O . GLY A 1 84 ? 37.119 43.027 23.243 1.00 30.45 108 GLY A O 1
ATOM 667 N N . LYS A 1 85 ? 37.102 41.262 21.874 1.00 28.21 109 LYS A N 1
ATOM 668 C CA . LYS A 1 85 ? 38.581 41.264 21.719 1.00 27.87 109 LYS A CA 1
ATOM 669 C C . LYS A 1 85 ? 38.997 42.335 20.709 1.00 25.80 109 LYS A C 1
ATOM 670 O O . LYS A 1 85 ? 38.215 42.728 19.826 1.00 26.33 109 LYS A O 1
ATOM 676 N N . ASN A 1 86 ? 40.194 42.876 20.866 1.00 25.26 110 ASN A N 1
ATOM 677 C CA . ASN A 1 86 ? 40.502 44.160 20.201 1.00 25.75 110 ASN A CA 1
ATOM 678 C C . ASN A 1 86 ? 40.978 44.041 18.736 1.00 25.50 110 ASN A C 1
ATOM 679 O O . ASN A 1 86 ? 41.243 42.945 18.203 1.00 25.33 110 ASN A O 1
ATOM 684 N N . SER A 1 87 ? 41.112 45.200 18.100 1.00 25.84 111 SER A N 1
ATOM 685 C CA . SER A 1 87 ? 41.569 45.371 16.702 1.00 25.51 111 SER A CA 1
ATOM 686 C C . SER A 1 87 ? 43.090 45.407 16.625 1.00 25.02 111 SER A C 1
ATOM 687 O O . SER A 1 87 ? 43.777 45.568 17.641 1.00 24.18 111 SER A O 1
ATOM 690 N N . PRO A 1 88 ? 43.673 45.150 15.435 1.00 25.96 112 PRO A N 1
ATOM 691 C CA . PRO A 1 88 ? 45.122 45.255 15.272 1.00 25.67 112 PRO A CA 1
ATOM 692 C C . PRO A 1 88 ? 45.709 46.577 15.787 1.00 25.10 112 PRO A C 1
ATOM 693 O O . PRO A 1 88 ? 46.721 46.546 16.455 1.00 26.00 112 PRO A O 1
ATOM 697 N N . ALA A 1 89 ? 45.050 47.720 15.508 1.00 25.90 113 ALA A N 1
ATOM 698 C CA . ALA A 1 89 ? 45.575 49.033 15.956 1.00 25.23 113 ALA A CA 1
ATOM 699 C C . ALA A 1 89 ? 45.587 49.125 17.477 1.00 25.31 113 ALA A C 1
ATOM 700 O O . ALA A 1 89 ? 46.628 49.549 18.077 1.00 25.50 113 ALA A O 1
ATOM 702 N N . GLU A 1 90 ? 44.502 48.734 18.125 1.00 24.78 114 GLU A N 1
ATOM 703 C CA . GLU A 1 90 ? 44.462 48.737 19.604 1.00 24.71 114 GLU A CA 1
ATOM 704 C C . GLU A 1 90 ? 45.531 47.783 20.154 1.00 26.28 114 GLU A C 1
ATOM 705 O O . GLU A 1 90 ? 46.246 48.126 21.123 1.00 25.96 114 GLU A O 1
ATOM 711 N N . PHE A 1 91 ? 45.705 46.623 19.516 1.00 25.33 115 PHE A N 1
ATOM 712 C CA . PHE A 1 91 ? 46.626 45.574 20.011 1.00 25.14 115 PHE A CA 1
ATOM 713 C C . PHE A 1 91 ? 48.070 46.114 19.990 1.00 23.42 115 PHE A C 1
ATOM 714 O O . PHE A 1 91 ? 48.813 46.011 20.977 1.00 25.00 115 PHE A O 1
ATOM 722 N N . VAL A 1 92 ? 48.467 46.736 18.881 1.00 23.73 116 VAL A N 1
ATOM 723 C CA . VAL A 1 92 ? 49.885 47.155 18.681 1.00 23.89 116 VAL A CA 1
ATOM 724 C C . VAL A 1 92 ? 50.173 48.439 19.474 1.00 23.73 116 VAL A C 1
ATOM 725 O O . VAL A 1 92 ? 51.344 48.706 19.755 1.00 25.91 116 VAL A O 1
ATOM 729 N N . LEU A 1 93 ? 49.150 49.183 19.883 1.00 25.57 117 LEU A N 1
ATOM 730 C CA . LEU A 1 93 ? 49.366 50.364 20.758 1.00 25.25 117 LEU A CA 1
ATOM 731 C C . LEU A 1 93 ? 49.860 49.971 22.144 1.00 26.20 117 LEU A C 1
ATOM 732 O O . LEU A 1 93 ? 50.422 50.840 22.802 1.00 27.07 117 LEU A O 1
ATOM 745 N N . ALA A 1 95 ? 52.232 47.663 22.618 1.00 26.76 119 ALA A N 1
ATOM 746 C CA . ALA A 1 95 ? 53.521 46.939 22.420 1.00 27.52 119 ALA A CA 1
ATOM 747 C C . ALA A 1 95 ? 54.690 47.780 22.953 1.00 29.66 119 ALA A C 1
ATOM 748 O O . ALA A 1 95 ? 54.503 48.992 23.183 1.00 29.68 119 ALA A O 1
ATOM 750 N N . ASP A 1 96 ? 55.842 47.134 23.113 1.00 30.37 120 ASP A N 1
ATOM 751 C CA . ASP A 1 96 ? 57.070 47.703 23.722 1.00 32.41 120 ASP A CA 1
ATOM 752 C C . ASP A 1 96 ? 57.741 48.695 22.775 1.00 30.64 120 ASP A C 1
ATOM 753 O O . ASP A 1 96 ? 58.638 49.418 23.223 1.00 30.37 120 ASP A O 1
ATOM 758 N N . ASN A 1 97 ? 57.377 48.706 21.491 1.00 30.11 121 ASN A N 1
ATOM 759 C CA . ASN A 1 97 ? 57.919 49.741 20.581 1.00 31.43 121 ASN A CA 1
ATOM 760 C C . ASN A 1 97 ? 56.874 50.081 19.534 1.00 29.24 121 ASN A C 1
ATOM 761 O O . ASN A 1 97 ? 55.817 49.414 19.472 1.00 29.11 121 ASN A O 1
ATOM 766 N N . ALA A 1 98 ? 57.152 51.147 18.814 1.00 27.07 122 ALA A N 1
ATOM 767 C CA . ALA A 1 98 ? 56.156 51.834 17.972 1.00 26.89 122 ALA A CA 1
ATOM 768 C C . ALA A 1 98 ? 56.296 51.450 16.496 1.00 26.34 122 ALA A C 1
ATOM 769 O O . ALA A 1 98 ? 55.654 52.075 15.673 1.00 27.04 122 ALA A O 1
ATOM 771 N N . ASP A 1 99 ? 57.068 50.411 16.151 1.00 29.21 123 ASP A N 1
ATOM 772 C CA . ASP A 1 99 ? 57.239 50.048 14.728 1.00 28.43 123 ASP A CA 1
ATOM 773 C C . ASP A 1 99 ? 55.881 49.695 14.117 1.00 26.71 123 ASP A C 1
ATOM 774 O O . ASP A 1 99 ? 55.601 50.122 12.997 1.00 26.35 123 ASP A O 1
ATOM 779 N N . TRP A 1 100 ? 55.072 48.885 14.798 1.00 25.44 124 TRP A N 1
ATOM 780 C CA . TRP A 1 100 ? 53.740 48.492 14.274 1.00 24.70 124 TRP A CA 1
ATOM 781 C C . TRP A 1 100 ? 52.831 49.703 14.106 1.00 24.93 124 TRP A C 1
ATOM 782 O O . TRP A 1 100 ? 52.235 49.853 13.021 1.00 24.96 124 TRP A O 1
ATOM 793 N N . ILE A 1 101 ? 52.663 50.499 15.160 1.00 24.43 125 ILE A N 1
ATOM 794 C CA . ILE A 1 101 ? 51.708 51.633 15.046 1.00 24.16 125 ILE A CA 1
ATOM 795 C C . ILE A 1 101 ? 52.199 52.563 13.938 1.00 24.85 125 ILE A C 1
ATOM 796 O O . ILE A 1 101 ? 51.359 52.983 13.120 1.00 22.76 125 ILE A O 1
ATOM 801 N N . LYS A 1 102 ? 53.511 52.764 13.805 1.00 27.11 126 LYS A N 1
ATOM 802 C CA . LYS A 1 102 ? 54.052 53.690 12.767 1.00 28.50 126 LYS A CA 1
ATOM 803 C C . LYS A 1 102 ? 53.680 53.134 11.389 1.00 27.77 126 LYS A C 1
ATOM 804 O O . LYS A 1 102 ? 53.237 53.937 10.540 1.00 28.72 126 LYS A O 1
ATOM 810 N N . ALA A 1 103 ? 53.727 51.809 11.178 1.00 25.57 127 ALA A N 1
ATOM 811 C CA . ALA A 1 103 ? 53.374 51.219 9.868 1.00 26.24 127 ALA A CA 1
ATOM 812 C C . ALA A 1 103 ? 51.896 51.504 9.567 1.00 27.66 127 ALA A C 1
ATOM 813 O O . ALA A 1 103 ? 51.539 51.603 8.354 1.00 28.70 127 ALA A O 1
ATOM 823 N N . LEU A 1 105 ? 50.017 54.104 10.975 1.00 27.31 129 LEU A N 1
ATOM 824 C CA . LEU A 1 105 ? 49.852 55.570 10.774 1.00 25.67 129 LEU A CA 1
ATOM 825 C C . LEU A 1 105 ? 50.325 55.911 9.364 1.00 26.63 129 LEU A C 1
ATOM 826 O O . LEU A 1 105 ? 49.751 56.818 8.779 1.00 27.45 129 LEU A O 1
ATOM 831 N N . ASN A 1 106 ? 51.351 55.221 8.836 1.00 28.52 130 ASN A N 1
ATOM 832 C CA . ASN A 1 106 ? 51.857 55.447 7.456 1.00 28.44 130 ASN A CA 1
ATOM 833 C C . ASN A 1 106 ? 50.794 55.116 6.389 1.00 28.41 130 ASN A C 1
ATOM 834 O O . ASN A 1 106 ? 50.962 55.546 5.222 1.00 31.11 130 ASN A O 1
ATOM 839 N N . ALA A 1 107 ? 49.751 54.368 6.738 1.00 26.37 131 ALA A N 1
ATOM 840 C CA . ALA A 1 107 ? 48.688 53.933 5.828 1.00 28.08 131 ALA A CA 1
ATOM 841 C C . ALA A 1 107 ? 47.443 54.791 6.046 1.00 31.00 131 ALA A C 1
ATOM 842 O O . ALA A 1 107 ? 46.399 54.439 5.482 1.00 34.65 131 ALA A O 1
ATOM 844 N N . GLY A 1 108 ? 47.530 55.817 6.899 1.00 29.85 132 GLY A N 1
ATOM 845 C CA . GLY A 1 108 ? 46.439 56.778 7.107 1.00 29.78 132 GLY A CA 1
ATOM 846 C C . GLY A 1 108 ? 45.563 56.468 8.299 1.00 30.76 132 GLY A C 1
ATOM 847 O O . GLY A 1 108 ? 44.542 57.148 8.455 1.00 30.69 132 GLY A O 1
ATOM 848 N N . LEU A 1 109 ? 45.937 55.524 9.162 1.00 28.15 133 LEU A N 1
ATOM 849 C CA . LEU A 1 109 ? 45.233 55.377 10.458 1.00 28.42 133 LEU A CA 1
ATOM 850 C C . LEU A 1 109 ? 45.274 56.730 11.174 1.00 28.48 133 LEU A C 1
ATOM 851 O O . LEU A 1 109 ? 46.354 57.366 11.280 1.00 28.24 133 LEU A O 1
ATOM 856 N N . SER A 1 110 ? 44.104 57.206 11.574 1.00 27.98 134 SER A N 1
ATOM 857 C CA . SER A 1 110 ? 43.992 58.489 12.297 1.00 28.74 134 SER A CA 1
ATOM 858 C C . SER A 1 110 ? 44.591 58.341 13.698 1.00 27.97 134 SER A C 1
ATOM 859 O O . SER A 1 110 ? 44.192 57.481 14.465 1.00 27.54 134 SER A O 1
ATOM 862 N N . PRO A 1 111 ? 45.468 59.252 14.169 1.00 28.57 135 PRO A N 1
ATOM 863 C CA . PRO A 1 111 ? 45.882 59.196 15.570 1.00 28.36 135 PRO A CA 1
ATOM 864 C C . PRO A 1 111 ? 44.730 59.496 16.541 1.00 27.40 135 PRO A C 1
ATOM 865 O O . PRO A 1 111 ? 44.892 59.284 17.689 1.00 27.74 135 PRO A O 1
ATOM 869 N N . ASN A 1 112 ? 43.614 60.019 16.027 1.00 28.18 136 ASN A N 1
ATOM 870 C CA . ASN A 1 112 ? 42.434 60.349 16.858 1.00 28.23 136 ASN A CA 1
ATOM 871 C C . ASN A 1 112 ? 41.354 59.284 16.669 1.00 28.46 136 ASN A C 1
ATOM 872 O O . ASN A 1 112 ? 40.227 59.532 17.087 1.00 29.78 136 ASN A O 1
ATOM 877 N N . ALA A 1 113 ? 41.707 58.142 16.095 1.00 26.42 137 ALA A N 1
ATOM 878 C CA . ALA A 1 113 ? 40.723 57.094 15.777 1.00 26.02 137 ALA A CA 1
ATOM 879 C C . ALA A 1 113 ? 40.079 56.613 17.083 1.00 25.01 137 ALA A C 1
ATOM 880 O O . ALA A 1 113 ? 40.762 56.565 18.123 1.00 24.31 137 ALA A O 1
ATOM 882 N N . VAL A 1 114 ? 38.833 56.171 16.996 1.00 25.95 138 VAL A N 1
ATOM 883 C CA . VAL A 1 114 ? 38.103 55.489 18.097 1.00 26.51 138 VAL A CA 1
ATOM 884 C C . VAL A 1 114 ? 37.852 54.045 17.667 1.00 26.71 138 VAL A C 1
ATOM 885 O O . VAL A 1 114 ? 37.796 53.750 16.463 1.00 25.29 138 VAL A O 1
ATOM 889 N N . ASP A 1 115 ? 37.765 53.170 18.660 1.00 27.38 139 ASP A N 1
ATOM 890 C CA . ASP A 1 115 ? 37.502 51.747 18.375 1.00 28.87 139 ASP A CA 1
ATOM 891 C C . ASP A 1 115 ? 36.046 51.609 17.930 1.00 28.90 139 ASP A C 1
ATOM 892 O O . ASP A 1 115 ? 35.155 52.389 18.368 1.00 28.66 139 ASP A O 1
ATOM 897 N N . LYS A 1 116 ? 35.800 50.588 17.123 1.00 29.57 140 LYS A N 1
ATOM 898 C CA . LYS A 1 116 ? 34.465 50.334 16.518 1.00 31.65 140 LYS A CA 1
ATOM 899 C C . LYS A 1 116 ? 33.535 49.546 17.443 1.00 34.88 140 LYS A C 1
ATOM 900 O O . LYS A 1 116 ? 32.357 49.386 17.061 1.00 37.39 140 LYS A O 1
ATOM 906 N N . THR A 1 117 ? 34.009 49.036 18.576 1.00 33.15 141 THR A N 1
ATOM 907 C CA . THR A 1 117 ? 33.144 48.322 19.557 1.00 35.01 141 THR A CA 1
ATOM 908 C C . THR A 1 117 ? 32.539 49.308 20.579 1.00 36.14 141 THR A C 1
ATOM 909 O O . THR A 1 117 ? 31.332 49.258 20.820 1.00 37.56 141 THR A O 1
ATOM 913 N N . PHE A 1 118 ? 33.373 50.152 21.193 1.00 35.97 142 PHE A N 1
ATOM 914 C CA . PHE A 1 118 ? 33.055 50.990 22.382 1.00 35.11 142 PHE A CA 1
ATOM 915 C C . PHE A 1 118 ? 33.174 52.489 22.055 1.00 35.15 142 PHE A C 1
ATOM 916 O O . PHE A 1 118 ? 32.646 53.274 22.821 1.00 36.45 142 PHE A O 1
ATOM 924 N N . GLY A 1 119 ? 33.810 52.884 20.949 1.00 32.99 143 GLY A N 1
ATOM 925 C CA . GLY A 1 119 ? 33.952 54.301 20.555 1.00 32.64 143 GLY A CA 1
ATOM 926 C C . GLY A 1 119 ? 34.985 55.019 21.418 1.00 30.90 143 GLY A C 1
ATOM 927 O O . GLY A 1 119 ? 34.988 56.257 21.451 1.00 29.68 143 GLY A O 1
ATOM 928 N N . LYS A 1 120 ? 35.876 54.283 22.080 1.00 29.12 144 LYS A N 1
ATOM 929 C CA . LYS A 1 120 ? 36.949 54.896 22.889 1.00 28.32 144 LYS A CA 1
ATOM 930 C C . LYS A 1 120 ? 38.112 55.292 21.997 1.00 27.60 144 LYS A C 1
ATOM 931 O O . LYS A 1 120 ? 38.505 54.518 21.135 1.00 29.05 144 LYS A O 1
ATOM 937 N N . PRO A 1 121 ? 38.730 56.482 22.184 1.00 26.33 145 PRO A N 1
ATOM 938 C CA . PRO A 1 121 ? 39.929 56.820 21.443 1.00 25.17 145 PRO A CA 1
ATOM 939 C C . PRO A 1 121 ? 40.958 55.719 21.657 1.00 23.16 145 PRO A C 1
ATOM 940 O O . PRO A 1 121 ? 41.267 55.386 22.822 1.00 25.64 145 PRO A O 1
ATOM 944 N N . ILE A 1 122 ? 41.527 55.205 20.571 1.00 24.12 146 ILE A N 1
ATOM 945 C CA . ILE A 1 122 ? 42.456 54.048 20.675 1.00 25.06 146 ILE A CA 1
ATOM 946 C C . ILE A 1 122 ? 43.721 54.479 21.418 1.00 24.80 146 ILE A C 1
ATOM 947 O O . ILE A 1 122 ? 44.345 53.619 22.024 1.00 25.39 146 ILE A O 1
ATOM 952 N N . ILE A 1 123 ? 44.083 55.764 21.412 1.00 23.89 147 ILE A N 1
ATOM 953 C CA . ILE A 1 123 ? 45.295 56.247 22.128 1.00 26.16 147 ILE A CA 1
ATOM 954 C C . ILE A 1 123 ? 45.298 55.835 23.608 1.00 24.37 147 ILE A C 1
ATOM 955 O O . ILE A 1 123 ? 46.417 55.661 24.165 1.00 24.94 147 ILE A O 1
ATOM 960 N N . PHE A 1 124 ? 44.149 55.584 24.245 1.00 25.90 148 PHE A N 1
ATOM 961 C CA . PHE A 1 124 ? 44.129 55.137 25.665 1.00 23.86 148 PHE A CA 1
ATOM 962 C C . PHE A 1 124 ? 44.867 53.794 25.804 1.00 25.74 148 PHE A C 1
ATOM 963 O O . PHE A 1 124 ? 45.343 53.496 26.889 1.00 26.68 148 PHE A O 1
ATOM 971 N N . GLN A 1 125 ? 44.935 52.990 24.742 1.00 25.99 149 GLN A N 1
ATOM 972 C CA . GLN A 1 125 ? 45.629 51.679 24.824 1.00 26.35 149 GLN A CA 1
ATOM 973 C C . GLN A 1 125 ? 47.129 51.890 25.106 1.00 26.71 149 GLN A C 1
ATOM 974 O O . GLN A 1 125 ? 47.761 51.002 25.684 1.00 24.25 149 GLN A O 1
ATOM 980 N N . THR A 1 126 ? 47.715 53.008 24.701 1.00 24.68 150 THR A N 1
ATOM 981 C CA . THR A 1 126 ? 49.147 53.277 25.010 1.00 24.64 150 THR A CA 1
ATOM 982 C C . THR A 1 126 ? 49.393 53.258 26.513 1.00 25.99 150 THR A C 1
ATOM 983 O O . THR A 1 126 ? 50.533 52.952 26.916 1.00 26.46 150 THR A O 1
ATOM 987 N N . LEU A 1 127 ? 48.389 53.531 27.355 1.00 24.68 151 LEU A N 1
ATOM 988 C CA . LEU A 1 127 ? 48.637 53.611 28.818 1.00 27.87 151 LEU A CA 1
ATOM 989 C C . LEU A 1 127 ? 48.924 52.221 29.381 1.00 27.48 151 LEU A C 1
ATOM 990 O O . LEU A 1 127 ? 49.443 52.170 30.489 1.00 29.59 151 LEU A O 1
ATOM 995 N N . GLU A 1 128 ? 48.639 51.164 28.623 1.00 28.67 152 GLU A N 1
ATOM 996 C CA . GLU A 1 128 ? 48.889 49.746 29.001 1.00 31.20 152 GLU A CA 1
ATOM 997 C C . GLU A 1 128 ? 50.291 49.315 28.588 1.00 28.74 152 GLU A C 1
ATOM 998 O O . GLU A 1 128 ? 50.685 48.184 28.953 1.00 29.47 152 GLU A O 1
ATOM 1004 N N . ALA A 1 129 ? 51.002 50.095 27.771 1.00 28.47 153 ALA A N 1
ATOM 1005 C CA . ALA A 1 129 ? 52.363 49.703 27.334 1.00 29.16 153 ALA A CA 1
ATOM 1006 C C . ALA A 1 129 ? 53.345 49.817 28.510 1.00 29.17 153 ALA A C 1
ATOM 1007 O O . ALA A 1 129 ? 53.080 50.588 29.460 1.00 27.30 153 ALA A O 1
ATOM 1009 N N . LYS A 1 130 ? 54.469 49.085 28.446 1.00 29.74 154 LYS A N 1
ATOM 1010 C CA . LYS A 1 130 ? 55.581 49.125 29.448 1.00 32.51 154 LYS A CA 1
ATOM 1011 C C . LYS A 1 130 ? 56.425 50.403 29.345 1.00 30.68 154 LYS A C 1
ATOM 1012 O O . LYS A 1 130 ? 57.181 50.689 30.284 1.00 34.94 154 LYS A O 1
ATOM 1018 N N . ASN A 1 131 ? 56.322 51.165 28.266 1.00 28.38 155 ASN A N 1
ATOM 1019 C CA . ASN A 1 131 ? 57.106 52.405 28.091 1.00 29.01 155 ASN A CA 1
ATOM 1020 C C . ASN A 1 131 ? 56.235 53.367 27.292 1.00 28.16 155 ASN A C 1
ATOM 1021 O O . ASN A 1 131 ? 55.104 52.988 26.891 1.00 26.89 155 ASN A O 1
ATOM 1026 N N . THR A 1 132 ? 56.732 54.562 27.032 1.00 28.18 156 THR A N 1
ATOM 1027 C CA . THR A 1 132 ? 55.931 55.641 26.420 1.00 27.45 156 THR A CA 1
ATOM 1028 C C . THR A 1 132 ? 56.125 55.678 24.903 1.00 26.13 156 THR A C 1
ATOM 1029 O O . THR A 1 132 ? 55.601 56.592 24.294 1.00 26.38 156 THR A O 1
ATOM 1033 N N . LYS A 1 133 ? 56.749 54.678 24.274 1.00 26.27 157 LYS A N 1
ATOM 1034 C CA . LYS A 1 133 ? 57.084 54.822 22.835 1.00 26.29 157 LYS A CA 1
ATOM 1035 C C . LYS A 1 133 ? 55.812 54.923 21.975 1.00 25.48 157 LYS A C 1
ATOM 1036 O O . LYS A 1 133 ? 55.825 55.712 21.066 1.00 25.59 157 LYS A O 1
ATOM 1042 N N . THR A 1 134 ? 54.778 54.100 22.186 1.00 25.66 158 THR A N 1
ATOM 1043 C CA . THR A 1 134 ? 53.566 54.143 21.317 1.00 24.97 158 THR A CA 1
ATOM 1044 C C . THR A 1 134 ? 52.813 55.467 21.536 1.00 24.81 158 THR A C 1
ATOM 1045 O O . THR A 1 134 ? 52.238 56.016 20.577 1.00 26.20 158 THR A O 1
ATOM 1049 N N . LEU A 1 135 ? 52.762 55.963 22.772 1.00 25.66 159 LEU A N 1
ATOM 1050 C CA . LEU A 1 135 ? 52.128 57.283 23.035 1.00 26.14 159 LEU A CA 1
ATOM 1051 C C . LEU A 1 135 ? 52.942 58.353 22.310 1.00 25.66 159 LEU A C 1
ATOM 1052 O O . LEU A 1 135 ? 52.317 59.208 21.648 1.00 25.58 159 LEU A O 1
ATOM 1057 N N . GLN A 1 136 ? 54.274 58.314 22.391 1.00 26.56 160 GLN A N 1
ATOM 1058 C CA . GLN A 1 136 ? 55.109 59.317 21.658 1.00 27.81 160 GLN A CA 1
ATOM 1059 C C . GLN A 1 136 ? 54.768 59.256 20.170 1.00 27.28 160 GLN A C 1
ATOM 1060 O O . GLN A 1 136 ? 54.595 60.310 19.575 1.00 25.51 160 GLN A O 1
ATOM 1066 N N . ALA A 1 137 ? 54.663 58.050 19.583 1.00 25.31 161 ALA A N 1
ATOM 1067 C CA . ALA A 1 137 ? 54.325 57.932 18.142 1.00 25.61 161 ALA A CA 1
ATOM 1068 C C . ALA A 1 137 ? 52.982 58.629 17.861 1.00 25.17 161 ALA A C 1
ATOM 1069 O O . ALA A 1 137 ? 52.887 59.330 16.820 1.00 27.73 161 ALA A O 1
ATOM 1079 N N . LEU A 1 139 ? 51.205 60.972 19.615 1.00 25.54 163 LEU A N 1
ATOM 1080 C CA . LEU A 1 139 ? 51.315 62.442 19.824 1.00 25.90 163 LEU A CA 1
ATOM 1081 C C . LEU A 1 139 ? 52.172 63.060 18.703 1.00 26.48 163 LEU A C 1
ATOM 1082 O O . LEU A 1 139 ? 51.784 64.127 18.179 1.00 27.17 163 LEU A O 1
ATOM 1087 N N . ASP A 1 140 ? 53.262 62.401 18.293 1.00 27.47 164 ASP A N 1
ATOM 1088 C CA . ASP A 1 140 ? 54.130 62.923 17.200 1.00 28.92 164 ASP A CA 1
ATOM 1089 C C . ASP A 1 140 ? 53.328 63.071 15.898 1.00 29.39 164 ASP A C 1
ATOM 1090 O O . ASP A 1 140 ? 53.630 64.021 15.091 1.00 33.90 164 ASP A O 1
ATOM 1095 N N . LYS A 1 141 ? 52.394 62.164 15.628 1.00 28.26 165 LYS A N 1
ATOM 1096 C CA . LYS A 1 141 ? 51.590 62.139 14.380 1.00 30.33 165 LYS A CA 1
ATOM 1097 C C . LYS A 1 141 ? 50.420 63.134 14.506 1.00 30.40 165 LYS A C 1
ATOM 1098 O O . LYS A 1 141 ? 49.714 63.349 13.503 1.00 29.73 165 LYS A O 1
ATOM 1104 N N . GLY A 1 142 ? 50.231 63.750 15.676 1.00 28.28 166 GLY A N 1
ATOM 1105 C CA . GLY A 1 142 ? 49.254 64.850 15.876 1.00 29.51 166 GLY A CA 1
ATOM 1106 C C . GLY A 1 142 ? 47.974 64.415 16.591 1.00 29.20 166 GLY A C 1
ATOM 1107 O O . GLY A 1 142 ? 46.946 65.116 16.452 1.00 30.48 166 GLY A O 1
ATOM 1108 N N . ALA A 1 143 ? 48.008 63.359 17.426 1.00 27.44 167 ALA A N 1
ATOM 1109 C CA . ALA A 1 143 ? 46.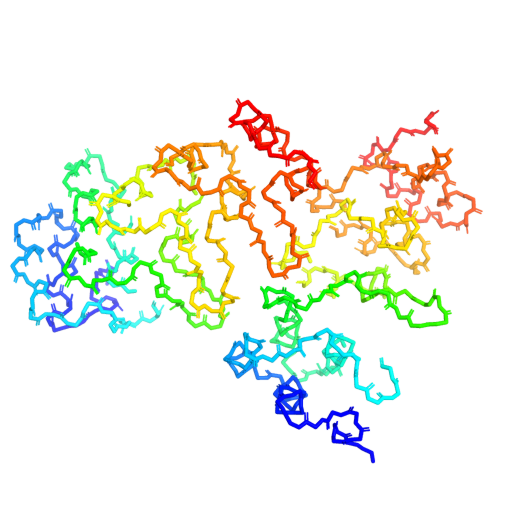853 63.029 18.298 1.00 26.24 167 ALA A CA 1
ATOM 1110 C C . ALA A 1 143 ? 46.505 64.241 19.159 1.00 26.48 167 ALA A C 1
ATOM 1111 O O . ALA A 1 143 ? 47.389 64.969 19.643 1.00 25.26 167 ALA A O 1
ATOM 1113 N N . ASP A 1 144 ? 45.223 64.411 19.451 1.00 26.52 168 ASP A N 1
ATOM 1114 C CA . ASP A 1 144 ? 44.755 65.373 20.472 1.00 26.55 168 ASP A CA 1
ATOM 1115 C C . ASP A 1 144 ? 45.174 64.884 21.860 1.00 25.70 168 ASP A C 1
ATOM 1116 O O . ASP A 1 144 ? 44.529 63.936 22.400 1.00 26.50 168 ASP A O 1
ATOM 1121 N N . ILE A 1 145 ? 46.152 65.563 22.467 1.00 25.35 169 ILE A N 1
ATOM 1122 C CA . ILE A 1 145 ? 46.683 65.131 23.786 1.00 25.23 169 ILE A CA 1
ATOM 1123 C C . ILE A 1 145 ? 45.581 65.199 24.854 1.00 24.60 169 ILE A C 1
ATOM 1124 O O . ILE A 1 145 ? 45.703 64.472 25.872 1.00 27.72 169 ILE A O 1
ATOM 1129 N N . ASN A 1 146 ? 44.528 65.990 24.615 1.00 25.39 170 ASN A N 1
ATOM 1130 C CA . ASN A 1 146 ? 43.437 66.234 25.591 1.00 27.17 170 ASN A CA 1
ATOM 1131 C C . ASN A 1 146 ? 42.155 65.467 25.242 1.00 26.43 170 ASN A C 1
ATOM 1132 O O . ASN A 1 146 ? 41.091 65.820 25.768 1.00 28.79 170 ASN A O 1
ATOM 1137 N N . ILE A 1 147 ? 42.207 64.492 24.352 1.00 26.43 171 ILE A N 1
ATOM 1138 C CA . ILE A 1 147 ? 41.002 63.719 23.972 1.00 27.67 171 ILE A CA 1
ATOM 1139 C C . ILE A 1 147 ? 40.512 62.986 25.215 1.00 28.35 171 ILE A C 1
ATOM 1140 O O . ILE A 1 147 ? 41.320 62.573 26.064 1.00 28.17 171 ILE A O 1
ATOM 1145 N N . THR A 1 148 ? 39.210 62.771 25.281 1.00 28.71 172 THR A N 1
ATOM 1146 C CA . THR A 1 148 ? 38.580 62.141 26.461 1.00 29.60 172 THR A CA 1
ATOM 1147 C C . THR A 1 148 ? 37.891 60.855 26.047 1.00 28.78 172 THR A C 1
ATOM 1148 O O . THR A 1 148 ? 37.524 60.678 24.875 1.00 28.38 172 THR A O 1
ATOM 1152 N N . ASP A 1 149 ? 37.729 59.997 27.040 1.00 29.66 173 ASP A N 1
ATOM 1153 C CA . ASP A 1 149 ? 36.821 58.829 26.955 1.00 30.72 173 ASP A CA 1
ATOM 1154 C C . ASP A 1 149 ? 35.372 59.312 27.183 1.00 30.98 173 ASP A C 1
ATOM 1155 O O . ASP A 1 149 ? 35.142 60.517 27.450 1.00 32.43 173 ASP A O 1
ATOM 1160 N N . SER A 1 150 ? 34.408 58.406 27.120 1.00 32.69 174 SER A N 1
ATOM 1161 C CA . SER A 1 150 ? 32.966 58.731 27.233 1.00 33.04 174 SER A CA 1
ATOM 1162 C C . SER A 1 150 ? 32.652 59.408 28.572 1.00 34.96 174 SER A C 1
ATOM 1163 O O . SER A 1 150 ? 31.680 60.155 28.596 1.00 36.48 174 SER A O 1
ATOM 1166 N N . LEU A 1 151 ? 33.458 59.189 29.618 1.00 33.60 175 LEU A N 1
ATOM 1167 C CA . LEU A 1 151 ? 33.198 59.751 30.960 1.00 34.03 175 LEU A CA 1
ATOM 1168 C C . LEU A 1 151 ? 34.015 61.025 31.174 1.00 33.23 175 LEU A C 1
ATOM 1169 O O . LEU A 1 151 ? 33.944 61.591 32.267 1.00 34.78 175 LEU A O 1
ATOM 1174 N N . GLY A 1 152 ? 34.732 61.476 30.148 1.00 31.12 176 GLY A N 1
ATOM 1175 C CA . GLY A 1 152 ? 35.433 62.767 30.172 1.00 30.07 176 GLY A CA 1
ATOM 1176 C C . GLY A 1 152 ? 36.822 62.652 30.777 1.00 28.83 176 GLY A C 1
ATOM 1177 O O . GLY A 1 152 ? 37.392 63.711 31.097 1.00 30.53 176 GLY A O 1
ATOM 1178 N N . ASN A 1 153 ? 37.368 61.445 30.921 1.00 29.67 177 ASN A N 1
ATOM 1179 C CA . ASN A 1 153 ? 38.744 61.284 31.455 1.00 29.01 177 ASN A CA 1
ATOM 1180 C C . ASN A 1 153 ? 39.722 61.512 30.301 1.00 26.96 177 ASN A C 1
ATOM 1181 O O . ASN A 1 153 ? 39.454 61.054 29.189 1.00 26.21 177 ASN A O 1
ATOM 1186 N N . THR A 1 154 ? 40.823 62.184 30.588 1.00 25.25 178 THR A N 1
ATOM 1187 C CA . THR A 1 154 ? 41.946 62.333 29.658 1.00 24.48 178 THR A CA 1
ATOM 1188 C C . THR A 1 154 ? 42.987 61.247 29.919 1.00 25.20 178 THR A C 1
ATOM 1189 O O . THR A 1 154 ? 42.955 60.582 30.980 1.00 25.26 178 THR A O 1
ATOM 1193 N N . LEU A 1 155 ? 43.927 61.107 28.985 1.00 24.56 179 LEU A N 1
ATOM 1194 C CA . LEU A 1 155 ? 45.156 60.286 29.170 1.00 23.88 179 LEU A CA 1
ATOM 1195 C C . LEU A 1 155 ? 45.866 60.674 30.467 1.00 24.40 179 LEU A C 1
ATOM 1196 O O . LEU A 1 155 ? 46.270 59.797 31.241 1.00 23.13 179 LEU A O 1
ATOM 1201 N N . LEU A 1 156 ? 46.044 61.963 30.707 1.00 25.56 180 LEU A N 1
ATOM 1202 C CA . LEU A 1 156 ? 46.743 62.439 31.933 1.00 25.70 180 LEU A CA 1
ATOM 1203 C C . LEU A 1 156 ? 46.006 61.973 33.189 1.00 26.31 180 LEU A C 1
ATOM 1204 O O . LEU A 1 156 ? 46.654 61.454 34.135 1.00 26.00 180 LEU A O 1
ATOM 1209 N N . ILE A 1 157 ? 44.680 62.138 33.246 1.00 26.89 181 ILE A N 1
ATOM 1210 C CA . ILE A 1 157 ? 43.883 61.754 34.443 1.00 27.77 181 ILE A CA 1
ATOM 1211 C C . ILE A 1 157 ? 44.035 60.243 34.652 1.00 27.72 181 ILE A C 1
ATOM 1212 O O . ILE A 1 157 ? 44.283 59.782 35.789 1.00 27.37 181 ILE A O 1
ATOM 1217 N N . ASP A 1 158 ? 43.907 59.474 33.591 1.00 28.66 182 ASP A N 1
ATOM 1218 C CA . ASP A 1 158 ? 43.997 57.994 33.693 1.00 29.65 182 ASP A CA 1
ATOM 1219 C C . ASP A 1 158 ? 45.390 57.593 34.184 1.00 27.80 182 ASP A C 1
ATOM 1220 O O . ASP A 1 158 ? 45.489 56.739 35.089 1.00 28.23 182 ASP A O 1
ATOM 1225 N N . ALA A 1 159 ? 46.433 58.144 33.585 1.00 25.14 183 ALA A N 1
ATOM 1226 C CA . ALA A 1 159 ? 47.830 57.822 33.951 1.00 25.31 183 ALA A CA 1
ATOM 1227 C C . ALA A 1 159 ? 48.092 58.183 35.422 1.00 24.83 183 ALA A C 1
ATOM 1228 O O . ALA A 1 159 ? 48.718 57.389 36.163 1.00 25.13 183 ALA A O 1
ATOM 1230 N N . LEU A 1 160 ? 47.591 59.331 35.872 1.00 25.31 184 LEU A N 1
ATOM 1231 C CA . LEU A 1 160 ? 47.714 59.741 37.294 1.00 26.43 184 LEU A CA 1
ATOM 1232 C C . LEU A 1 160 ? 47.019 58.729 38.179 1.00 27.01 184 LEU A C 1
ATOM 1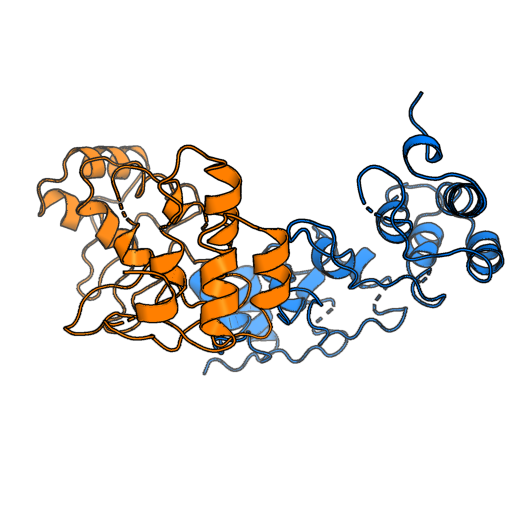233 O O . LEU A 1 160 ? 47.607 58.295 39.200 1.00 26.93 184 LEU A O 1
ATOM 1238 N N . ASP A 1 161 ? 45.829 58.298 37.772 1.00 27.01 185 ASP A N 1
ATOM 1239 C CA . ASP A 1 161 ? 44.972 57.442 38.603 1.00 28.92 185 ASP A CA 1
ATOM 1240 C C . ASP A 1 161 ? 45.674 56.101 38.836 1.00 28.32 185 ASP A C 1
ATOM 1241 O O . ASP A 1 161 ? 45.598 55.571 39.950 1.00 32.11 185 ASP A O 1
ATOM 1246 N N . PHE A 1 162 ? 46.383 55.611 37.830 1.00 26.96 186 PHE A N 1
ATOM 1247 C CA . PHE A 1 162 ? 47.090 54.312 37.889 1.00 26.77 186 PHE A CA 1
ATOM 1248 C C . PHE A 1 162 ? 48.507 54.489 38.424 1.00 28.82 186 PHE A C 1
ATOM 1249 O O . PHE A 1 162 ? 49.179 53.476 38.608 1.00 29.86 186 PHE A O 1
ATOM 1257 N N . HIS A 1 163 ? 48.951 55.720 38.681 1.00 27.31 187 HIS A N 1
ATOM 1258 C CA . HIS A 1 163 ? 50.355 56.031 39.070 1.00 26.59 187 HIS A CA 1
ATOM 1259 C C . HIS A 1 163 ? 51.330 55.586 37.969 1.00 26.32 187 HIS A C 1
ATOM 1260 O O . HIS A 1 163 ? 52.468 55.124 38.319 1.00 27.40 187 HIS A O 1
ATOM 1267 N N . SER A 1 164 ? 50.961 55.708 36.691 1.00 25.41 188 SER A N 1
ATOM 1268 C CA . SER A 1 164 ? 51.820 55.372 35.530 1.00 24.08 188 SER A CA 1
ATOM 1269 C C . SER A 1 164 ? 52.720 56.570 35.269 1.00 24.83 188 SER A C 1
ATOM 1270 O O . SER A 1 164 ? 52.421 57.311 34.366 1.00 25.03 188 SER A O 1
ATOM 1273 N N . TYR A 1 165 ? 53.666 56.799 36.162 1.00 23.56 189 TYR A N 1
ATOM 1274 C CA . TYR A 1 165 ? 54.416 58.067 36.243 1.00 24.63 189 TYR A CA 1
ATOM 1275 C C . TYR A 1 165 ? 55.083 58.389 34.909 1.00 25.26 189 TYR A C 1
ATOM 1276 O O . TYR A 1 165 ? 55.051 59.526 34.500 1.00 23.95 189 TYR A O 1
ATOM 1285 N N . ASP A 1 166 ? 55.686 57.423 34.218 1.00 25.89 190 ASP A N 1
ATOM 1286 C CA . ASP A 1 166 ? 56.416 57.773 32.970 1.00 25.81 190 ASP A CA 1
ATOM 1287 C C . ASP A 1 166 ? 55.449 58.343 31.928 1.00 25.28 190 ASP A C 1
ATOM 1288 O O . ASP A 1 166 ? 55.814 59.277 31.185 1.00 24.81 190 ASP A O 1
ATOM 1293 N N . HIS A 1 167 ? 54.247 57.794 31.849 1.00 26.19 191 HIS A N 1
ATOM 1294 C CA . HIS A 1 167 ? 53.217 58.277 30.912 1.00 25.30 191 HIS A CA 1
ATOM 1295 C C . HIS A 1 167 ? 52.774 59.685 31.360 1.00 24.93 191 HIS A C 1
ATOM 1296 O O . HIS A 1 167 ? 52.591 60.548 30.500 1.00 25.12 191 HIS A O 1
ATOM 1303 N N . VAL A 1 168 ? 52.517 59.877 32.664 1.00 25.88 192 VAL A N 1
ATOM 1304 C CA . VAL A 1 168 ? 52.128 61.208 33.215 1.00 25.50 192 VAL A CA 1
ATOM 1305 C C . VAL A 1 168 ? 53.171 62.248 32.801 1.00 25.45 192 VAL A C 1
ATOM 1306 O O . VAL A 1 168 ? 52.789 63.349 32.369 1.00 25.42 192 VAL A O 1
ATOM 1310 N N . LEU A 1 169 ? 54.441 61.942 33.038 1.00 27.01 193 LEU A N 1
ATOM 1311 C CA . LEU A 1 169 ? 55.517 62.945 32.840 1.00 26.97 193 LEU A CA 1
ATOM 1312 C C . LEU A 1 169 ? 55.704 63.215 31.343 1.00 27.52 193 LEU A C 1
ATOM 1313 O O . LEU A 1 169 ? 55.882 64.381 30.985 1.00 25.64 193 LEU A O 1
ATOM 1318 N N . LEU A 1 170 ? 55.613 62.202 30.467 1.00 24.95 194 LEU A N 1
ATOM 1319 C CA . LEU A 1 170 ? 55.635 62.477 29.007 1.00 25.06 194 LEU A CA 1
ATOM 1320 C C . LEU A 1 170 ? 54.440 63.372 28.654 1.00 24.48 194 LEU A C 1
ATOM 1321 O O . LEU A 1 170 ? 54.642 64.329 27.934 1.00 25.88 194 LEU A O 1
ATOM 1326 N N . LEU A 1 171 ? 53.229 63.061 29.116 1.00 24.13 195 LEU A N 1
ATOM 1327 C CA . LEU A 1 171 ? 52.049 63.890 28.795 1.00 24.09 195 LEU A CA 1
ATOM 1328 C C . LEU A 1 171 ? 52.272 65.325 29.290 1.00 24.59 195 LEU A C 1
ATOM 1329 O O . LEU A 1 171 ? 51.981 66.258 28.536 1.00 24.87 195 LEU A O 1
ATOM 1334 N N . LEU A 1 172 ? 52.785 65.516 30.493 1.00 26.31 196 LEU A N 1
ATOM 1335 C CA . LEU A 1 172 ? 53.004 66.897 31.002 1.00 27.24 196 LEU A CA 1
ATOM 1336 C C . LEU A 1 172 ? 54.054 67.581 30.128 1.00 26.12 196 LEU A C 1
ATOM 1337 O O . LEU A 1 172 ? 53.868 68.776 29.810 1.00 28.16 196 LEU A O 1
ATOM 1342 N N . GLU A 1 173 ? 55.144 66.870 29.820 1.00 27.53 197 GLU A N 1
ATOM 1343 C CA . GLU A 1 173 ? 56.235 67.483 29.020 1.00 26.46 197 GLU A CA 1
ATOM 1344 C C . GLU A 1 173 ? 55.683 67.966 27.672 1.00 27.57 197 GLU A C 1
ATOM 1345 O O . GLU A 1 173 ? 56.155 68.988 27.166 1.00 29.88 197 GLU A O 1
ATOM 1351 N N . ARG A 1 174 ? 54.728 67.231 27.084 1.00 27.71 198 ARG A N 1
ATOM 1352 C CA . ARG A 1 174 ? 54.052 67.563 25.804 1.00 28.82 198 ARG A CA 1
ATOM 1353 C C . ARG A 1 174 ? 52.902 68.562 25.989 1.00 28.71 198 ARG A C 1
ATOM 1354 O O . ARG A 1 174 ? 52.321 68.939 24.965 1.00 31.58 198 ARG A O 1
ATOM 1362 N N . GLY A 1 175 ? 52.603 69.021 27.210 1.00 28.43 199 GLY A N 1
ATOM 1363 C CA . GLY A 1 175 ? 51.665 70.155 27.433 1.00 28.54 199 GLY A CA 1
ATOM 1364 C C . GLY A 1 175 ? 50.204 69.743 27.638 1.00 28.39 199 GLY A C 1
ATOM 1365 O O . GLY A 1 175 ? 49.260 70.576 27.408 1.00 29.85 199 GLY A O 1
ATOM 1366 N N . ALA A 1 176 ? 49.982 68.511 28.079 1.00 28.15 200 ALA A N 1
ATOM 1367 C CA . ALA A 1 176 ? 48.642 67.993 28.388 1.00 26.39 200 ALA A CA 1
ATOM 1368 C C . ALA A 1 176 ? 48.021 68.946 29.396 1.00 27.48 200 ALA A C 1
ATOM 1369 O O . ALA A 1 176 ? 48.740 69.373 30.338 1.00 27.71 200 ALA A O 1
ATOM 1371 N N . ASP A 1 177 ? 46.757 69.301 29.154 1.00 28.99 201 ASP A N 1
ATOM 1372 C CA . ASP A 1 177 ? 46.007 70.234 30.017 1.00 29.05 201 ASP A CA 1
ATOM 1373 C C . ASP A 1 177 ? 45.715 69.506 31.326 1.00 30.65 201 ASP A C 1
ATOM 1374 O O . ASP A 1 177 ? 45.012 68.504 31.326 1.00 31.48 201 ASP A O 1
ATOM 1379 N N . PRO A 1 178 ? 46.226 70.015 32.472 1.00 32.73 202 PRO A N 1
ATOM 1380 C CA . PRO A 1 178 ? 45.997 69.394 33.774 1.00 36.58 202 PRO A CA 1
ATOM 1381 C C . PRO A 1 178 ? 44.612 69.657 34.383 1.00 42.53 202 PRO A C 1
ATOM 1382 O O . PRO A 1 178 ? 44.374 69.220 35.474 1.00 44.76 202 PRO A O 1
ATOM 1386 N N . GLU A 1 179 ? 43.698 70.317 33.669 1.00 45.46 203 GLU A N 1
ATOM 1387 C CA . GLU A 1 179 ? 42.336 70.535 34.209 1.00 50.39 203 GLU A CA 1
ATOM 1388 C C . GLU A 1 179 ? 41.302 70.383 33.092 1.00 53.51 203 GLU A C 1
ATOM 1389 O O . GLU A 1 179 ? 40.132 70.468 33.434 1.00 59.80 203 GLU A O 1
ATOM 1395 N N . ASN B 1 2 ? 6.893 40.759 38.250 1.00 57.12 26 ASN B N 1
ATOM 1396 C CA . ASN B 1 2 ? 8.001 41.744 38.149 1.00 54.00 26 ASN B CA 1
ATOM 1397 C C . ASN B 1 2 ? 9.058 41.227 37.161 1.00 52.70 26 ASN B C 1
ATOM 1398 O O . ASN B 1 2 ? 9.404 40.035 37.250 1.00 52.16 26 ASN B O 1
ATOM 1403 N N . ALA B 1 3 ? 9.607 42.122 36.323 1.00 47.14 27 ALA B N 1
ATOM 1404 C CA . ALA B 1 3 ? 10.362 41.806 35.082 1.00 42.33 27 ALA B CA 1
ATOM 1405 C C . ALA B 1 3 ? 11.207 43.019 34.698 1.00 37.09 27 ALA B C 1
ATOM 1406 O O . ALA B 1 3 ? 11.003 44.090 35.243 1.00 36.09 27 ALA B O 1
ATOM 1408 N N . PRO B 1 4 ? 12.136 42.906 33.722 1.00 33.45 28 PRO B N 1
ATOM 1409 C CA . PRO B 1 4 ? 13.015 44.015 33.364 1.00 30.14 28 PRO B CA 1
ATOM 1410 C C . PRO B 1 4 ? 12.260 45.283 32.915 1.00 29.02 28 PRO B C 1
ATOM 1411 O O . PRO B 1 4 ? 12.746 46.407 33.137 1.00 30.11 28 PRO B O 1
ATOM 1415 N N . ASP B 1 5 ? 11.093 45.104 32.303 1.00 30.69 29 ASP B N 1
ATOM 1416 C CA . ASP B 1 5 ? 10.258 46.243 31.826 1.00 31.83 29 ASP B CA 1
ATOM 1417 C C . ASP B 1 5 ? 9.657 47.000 33.018 1.00 31.50 29 ASP B C 1
ATOM 1418 O O . ASP B 1 5 ? 9.100 48.068 32.800 1.00 32.41 29 ASP B O 1
ATOM 1423 N N . ASN B 1 6 ? 9.802 46.495 34.237 1.00 31.28 30 ASN B N 1
ATOM 1424 C CA . ASN B 1 6 ? 9.375 47.250 35.445 1.00 32.38 30 ASN B CA 1
ATOM 1425 C C . ASN B 1 6 ? 10.427 48.296 35.797 1.00 29.79 30 ASN B C 1
ATOM 1426 O O . ASN B 1 6 ? 10.106 49.189 36.584 1.00 31.62 30 ASN B O 1
ATOM 1431 N N . TYR B 1 7 ? 11.652 48.167 35.284 1.00 28.06 31 TYR B N 1
ATOM 1432 C CA . TYR B 1 7 ? 12.754 49.110 35.592 1.00 27.46 31 TYR B CA 1
ATOM 1433 C C . TYR B 1 7 ? 13.094 49.957 34.373 1.00 27.95 31 TYR B C 1
ATOM 1434 O O . TYR B 1 7 ? 13.397 51.158 34.572 1.00 29.37 31 TYR B O 1
ATOM 1443 N N . PHE B 1 8 ? 13.064 49.364 33.173 1.00 26.83 32 PHE B N 1
ATOM 1444 C CA . PHE B 1 8 ? 13.623 49.978 31.933 1.00 26.01 32 PHE B CA 1
ATOM 1445 C C . PHE B 1 8 ? 12.571 50.012 30.821 1.00 29.13 32 PHE B C 1
ATOM 1446 O O . PHE B 1 8 ? 11.673 49.164 30.773 1.00 28.28 32 PHE B O 1
ATOM 1454 N N . SER B 1 9 ? 12.729 50.931 29.873 1.00 30.06 33 SER B N 1
ATOM 1455 C CA . SER B 1 9 ? 11.991 50.872 28.589 1.00 30.38 33 SER B CA 1
ATOM 1456 C C . SER B 1 9 ? 12.978 51.161 27.451 1.00 30.86 33 SER B C 1
ATOM 1457 O O . SER B 1 9 ? 14.151 51.534 27.724 1.00 29.78 33 SER B O 1
ATOM 1460 N N . GLY B 1 10 ? 12.517 51.018 26.204 1.00 29.80 34 GLY B N 1
ATOM 1461 C CA . GLY B 1 10 ? 13.295 51.506 25.054 1.00 30.93 34 GLY B CA 1
ATOM 1462 C C . GLY B 1 10 ? 14.601 50.756 25.008 1.00 30.29 34 GLY B C 1
ATOM 1463 O O . GLY B 1 10 ? 14.599 49.559 25.366 1.00 31.14 34 GLY B O 1
ATOM 1464 N N . GLN B 1 11 ? 15.666 51.441 24.614 1.00 32.00 35 GLN B N 1
ATOM 1465 C CA . GLN B 1 11 ? 16.973 50.802 24.360 1.00 31.48 35 GLN B CA 1
ATOM 1466 C C . GLN B 1 11 ? 17.558 50.277 25.671 1.00 29.11 35 GLN B C 1
ATOM 1467 O O . GLN B 1 11 ? 18.229 49.268 25.619 1.00 27.59 35 GLN B O 1
ATOM 1473 N N . GLN B 1 12 ? 17.312 50.949 26.796 1.00 27.45 36 GLN B N 1
ATOM 1474 C CA . GLN B 1 12 ? 17.756 50.447 28.120 1.00 27.42 36 GLN B CA 1
ATOM 1475 C C . GLN B 1 12 ? 17.140 49.062 28.349 1.00 26.86 36 GLN B C 1
ATOM 1476 O O . GLN B 1 12 ? 17.858 48.168 28.782 1.00 26.55 36 GLN B O 1
ATOM 1482 N N . LEU B 1 13 ? 15.876 48.854 27.980 1.00 25.88 37 LEU B N 1
ATOM 1483 C CA . LEU B 1 13 ? 15.202 47.556 28.244 1.00 24.69 37 LEU B CA 1
ATOM 1484 C C . LEU B 1 13 ? 15.775 46.473 27.330 1.00 25.38 37 LEU B C 1
ATOM 1485 O O . LEU B 1 13 ? 15.939 45.348 27.767 1.00 26.50 37 LEU B O 1
ATOM 1490 N N . THR B 1 14 ? 16.015 46.791 26.067 1.00 25.43 38 THR B N 1
ATOM 1491 C CA . THR B 1 14 ? 16.625 45.817 25.108 1.00 25.96 38 THR B CA 1
ATOM 1492 C C . THR B 1 14 ? 17.947 45.361 25.703 1.00 25.25 38 THR B C 1
ATOM 1493 O O . THR B 1 14 ? 18.251 44.125 25.706 1.00 27.50 38 THR B O 1
ATOM 1497 N N . LEU B 1 15 ? 18.739 46.313 26.188 1.00 26.49 39 LEU B N 1
ATOM 1498 C CA . LEU B 1 15 ? 20.059 45.949 26.746 1.00 25.13 39 LEU B CA 1
ATOM 1499 C C . LEU B 1 15 ? 19.828 45.166 28.043 1.00 25.77 39 LEU B C 1
ATOM 1500 O O . LEU B 1 15 ? 20.551 44.147 28.268 1.00 26.45 39 LEU B O 1
ATOM 1505 N N . ALA B 1 16 ? 18.871 45.568 28.892 1.00 25.76 40 ALA B N 1
ATOM 1506 C CA . ALA B 1 16 ? 18.665 44.874 30.188 1.00 25.40 40 ALA B CA 1
ATOM 1507 C C . ALA B 1 16 ? 18.268 43.418 29.921 1.00 26.70 40 ALA B C 1
ATOM 1508 O O . ALA B 1 16 ? 18.657 42.524 30.709 1.00 25.65 40 ALA B O 1
ATOM 1510 N N . ARG B 1 17 ? 17.542 43.150 28.835 1.00 26.45 41 ARG B N 1
ATOM 1511 C CA . ARG B 1 17 ? 17.133 41.754 28.514 1.00 27.27 41 ARG B CA 1
ATOM 1512 C C . ARG B 1 17 ? 18.363 40.957 28.063 1.00 27.32 41 ARG B C 1
ATOM 1513 O O . ARG B 1 17 ? 18.465 39.732 28.386 1.00 27.36 41 ARG B O 1
ATOM 1521 N N . ALA B 1 18 ? 19.253 41.600 27.303 1.00 26.31 42 ALA B N 1
ATOM 1522 C CA . ALA B 1 18 ? 20.481 40.927 26.822 1.00 26.93 42 ALA B CA 1
ATOM 1523 C C . ALA B 1 18 ? 21.363 40.611 28.030 1.00 27.53 42 ALA B C 1
ATOM 1524 O O . ALA B 1 18 ? 21.975 39.526 28.054 1.00 28.39 42 ALA B O 1
ATOM 1526 N N . ILE B 1 19 ? 21.461 41.531 28.995 1.00 26.48 43 ILE B N 1
ATOM 1527 C CA . ILE B 1 19 ? 22.256 41.281 30.228 1.00 27.98 43 ILE B CA 1
ATOM 1528 C C . ILE B 1 19 ? 21.629 40.100 30.978 1.00 28.42 43 ILE B C 1
ATOM 1529 O O . ILE B 1 19 ? 22.348 39.173 31.343 1.00 29.65 43 ILE B O 1
ATOM 1534 N N . GLU B 1 20 ? 20.313 40.116 31.159 1.00 30.57 44 GLU B N 1
ATOM 1535 C CA A GLU B 1 20 ? 19.588 39.052 31.911 0.60 31.82 44 GLU B CA 1
ATOM 1536 C CA B GLU B 1 20 ? 19.539 39.055 31.863 0.40 30.55 44 GLU B CA 1
ATOM 1537 C C . GLU B 1 20 ? 19.865 37.689 31.257 1.00 31.25 44 GLU B C 1
ATOM 1538 O O . GLU B 1 20 ? 20.087 36.730 32.005 1.00 30.94 44 GLU B O 1
ATOM 1549 N N . ASN B 1 21 ? 19.968 37.643 29.936 1.00 31.98 45 ASN B N 1
ATOM 1550 C CA . ASN B 1 21 ? 20.179 36.375 29.205 1.00 34.39 45 ASN B CA 1
ATOM 1551 C C . ASN B 1 21 ? 21.662 36.016 29.070 1.00 33.91 45 ASN B C 1
ATOM 1552 O O . ASN B 1 21 ? 21.943 35.032 28.394 1.00 34.94 45 ASN B O 1
ATOM 1557 N N . GLY B 1 22 ? 22.588 36.790 29.647 1.00 33.67 46 GLY B N 1
ATOM 1558 C CA . GLY B 1 22 ? 24.029 36.471 29.614 1.00 33.26 46 GLY B CA 1
ATOM 1559 C C . GLY B 1 22 ? 24.625 36.525 28.217 1.00 33.39 46 GLY B C 1
ATOM 1560 O O . GLY B 1 22 ? 25.623 35.820 27.977 1.00 33.19 46 GLY B O 1
ATOM 1561 N N . GLU B 1 23 ? 24.084 37.370 27.337 1.00 36.22 47 GLU B N 1
ATOM 1562 C CA . GLU B 1 23 ? 24.421 37.375 25.887 1.00 38.51 47 GLU B CA 1
ATOM 1563 C C . GLU B 1 23 ? 25.568 38.349 25.633 1.00 36.80 47 GLU B C 1
ATOM 1564 O O . GLU B 1 23 ? 25.285 39.525 25.345 1.00 34.54 47 GLU B O 1
ATOM 1570 N N . VAL B 1 24 ? 26.824 37.905 25.751 1.00 35.66 48 VAL B N 1
ATOM 1571 C CA . VAL B 1 24 ? 27.992 38.836 25.687 1.00 36.38 48 VAL B CA 1
ATOM 1572 C C . VAL B 1 24 ? 28.014 39.575 24.344 1.00 33.45 48 VAL B C 1
ATOM 1573 O O . VAL B 1 24 ? 28.219 40.797 24.334 1.00 31.91 48 VAL B O 1
ATOM 1577 N N . ASP B 1 25 ? 27.869 38.874 23.226 1.00 33.06 49 ASP B N 1
ATOM 1578 C CA . ASP B 1 25 ? 27.981 39.562 21.917 1.00 32.96 49 ASP B CA 1
ATOM 1579 C C . ASP B 1 25 ? 26.793 40.504 21.725 1.00 30.56 49 ASP B C 1
ATOM 1580 O O . ASP B 1 25 ? 26.985 41.528 21.111 1.00 33.33 49 ASP B O 1
ATOM 1585 N N . GLU B 1 26 ? 25.606 40.185 22.238 1.00 32.08 50 GLU B N 1
ATOM 1586 C CA . GLU B 1 26 ? 24.438 41.094 22.117 1.00 33.05 50 GLU B CA 1
ATOM 1587 C C . GLU B 1 26 ? 24.671 42.312 23.025 1.00 30.75 50 GLU B C 1
ATOM 1588 O O . GLU B 1 26 ? 24.498 43.449 22.572 1.00 29.17 50 GLU B O 1
ATOM 1594 N N . VAL B 1 27 ? 25.184 42.103 24.237 1.00 29.75 51 VAL B N 1
ATOM 1595 C CA . VAL B 1 27 ? 25.521 43.251 25.128 1.00 30.44 51 VAL B CA 1
ATOM 1596 C C . VAL B 1 27 ? 26.520 44.177 24.425 1.00 31.10 51 VAL B C 1
ATOM 1597 O O . VAL B 1 27 ? 26.303 45.399 24.429 1.00 32.42 51 VAL B O 1
ATOM 1601 N N . ILE B 1 28 ? 27.550 43.612 23.796 1.00 32.24 52 ILE B N 1
ATOM 1602 C CA . ILE B 1 28 ? 28.588 44.416 23.099 1.00 33.28 52 ILE B CA 1
ATOM 1603 C C . ILE B 1 28 ? 27.926 45.231 21.988 1.00 34.48 52 ILE B C 1
ATOM 1604 O O . ILE B 1 28 ? 28.217 46.446 21.893 1.00 38.26 52 ILE B O 1
ATOM 1609 N N . LYS B 1 29 ? 27.063 44.602 21.195 1.00 33.14 53 LYS B N 1
ATOM 1610 C CA . LYS B 1 29 ? 26.384 45.254 20.054 1.00 34.95 53 LYS B CA 1
ATOM 1611 C C . LYS B 1 29 ? 25.533 46.445 20.528 1.00 35.65 53 LYS B C 1
ATOM 1612 O O . LYS B 1 29 ? 25.519 47.487 19.857 1.00 35.93 53 LYS B O 1
ATOM 1618 N N . LEU B 1 30 ? 24.858 46.312 21.661 1.00 32.49 54 LEU B N 1
ATOM 1619 C CA . LEU B 1 30 ? 23.814 47.273 22.115 1.00 33.47 54 LEU B CA 1
ATOM 1620 C C . LEU B 1 30 ? 24.403 48.377 22.998 1.00 32.50 54 LEU B C 1
ATOM 1621 O O . LEU B 1 30 ? 23.830 49.511 23.010 1.00 33.48 54 LEU B O 1
ATOM 1626 N N . ALA B 1 31 ? 25.435 48.052 23.760 1.00 31.88 55 ALA B N 1
ATOM 1627 C CA . ALA B 1 31 ? 25.918 48.889 24.890 1.00 32.11 55 ALA B CA 1
ATOM 1628 C C . ALA B 1 31 ? 26.389 50.252 24.385 1.00 33.30 55 ALA B C 1
ATOM 1629 O O . ALA B 1 31 ? 26.090 51.270 25.074 1.00 32.70 55 ALA B O 1
ATOM 1631 N N . SER B 1 32 ? 27.087 50.261 23.237 1.00 37.99 56 SER B N 1
ATOM 1632 C CA . SER B 1 32 ? 27.654 51.466 22.562 1.00 39.48 56 SER B CA 1
ATOM 1633 C C . SER B 1 32 ? 26.554 52.498 22.268 1.00 39.07 56 SER B C 1
ATOM 1634 O O . SER B 1 32 ? 26.826 53.714 22.420 1.00 38.98 56 SER B O 1
ATOM 1637 N N . GLY B 1 33 ? 25.349 52.032 21.961 1.00 38.43 57 GLY B N 1
ATOM 1638 C CA . GLY B 1 33 ? 24.240 52.868 21.476 1.00 39.40 57 GLY B CA 1
ATOM 1639 C C . GLY B 1 33 ? 23.174 53.082 22.523 1.00 39.85 57 GLY B C 1
ATOM 1640 O O . GLY B 1 33 ? 22.098 53.541 22.144 1.00 44.57 57 GLY B O 1
ATOM 1641 N N . THR B 1 34 ? 23.450 52.736 23.784 1.00 35.46 58 THR B N 1
ATOM 1642 C CA . THR B 1 34 ? 22.499 52.828 24.922 1.00 33.68 58 THR B CA 1
ATOM 1643 C C . THR B 1 34 ? 23.039 53.821 25.961 1.00 31.77 58 THR B C 1
ATOM 1644 O O . THR B 1 34 ? 24.256 53.842 26.184 1.00 29.75 58 THR B O 1
ATOM 1648 N N . ASP B 1 35 ? 22.160 54.606 26.581 1.00 31.44 59 ASP B N 1
ATOM 1649 C CA . ASP B 1 35 ? 22.504 55.396 27.789 1.00 31.22 59 ASP B CA 1
ATOM 1650 C C . ASP B 1 35 ? 22.736 54.410 28.938 1.00 29.70 59 ASP B C 1
ATOM 1651 O O . ASP B 1 35 ? 21.750 53.831 29.441 1.00 29.96 59 ASP B O 1
ATOM 1656 N N . LEU B 1 36 ? 23.991 54.177 29.313 1.00 28.19 60 LEU B N 1
ATOM 1657 C CA . LEU B 1 36 ? 24.341 53.142 30.324 1.00 28.12 60 LEU B CA 1
ATOM 1658 C C . LEU B 1 36 ? 24.124 53.628 31.766 1.00 25.67 60 LEU B C 1
ATOM 1659 O O . LEU B 1 36 ? 23.915 52.753 32.659 1.00 28.06 60 LEU B O 1
ATOM 1664 N N . ASN B 1 37 ? 24.105 54.944 31.985 1.00 25.48 61 ASN B N 1
ATOM 1665 C CA . ASN B 1 37 ? 24.266 55.529 33.335 1.00 25.18 61 ASN B CA 1
ATOM 1666 C C . ASN B 1 37 ? 22.951 56.101 33.844 1.00 25.88 61 ASN B C 1
ATOM 1667 O O . ASN B 1 37 ? 22.833 56.191 35.071 1.00 27.66 61 ASN B O 1
ATOM 1672 N N . LYS B 1 38 ? 21.994 56.469 32.982 1.00 24.99 62 LYS B N 1
ATOM 1673 C CA . LYS B 1 38 ? 20.722 57.039 33.483 1.00 26.23 62 LYS B CA 1
ATOM 1674 C C . LYS B 1 38 ? 19.990 55.966 34.278 1.00 25.35 62 LYS B C 1
ATOM 1675 O O . LYS B 1 38 ? 19.716 54.902 33.739 1.00 24.89 62 LYS B O 1
ATOM 1681 N N . PRO B 1 39 ? 19.703 56.165 35.588 1.00 25.72 63 PRO B N 1
ATOM 1682 C CA . PRO B 1 39 ? 18.938 55.160 36.326 1.00 26.46 63 PRO B CA 1
ATOM 1683 C C . PRO B 1 39 ? 17.563 54.984 35.702 1.00 26.69 63 PRO B C 1
ATOM 1684 O O . PRO B 1 39 ? 16.981 55.951 35.204 1.00 27.26 63 PRO B O 1
ATOM 1688 N N . GLY B 1 40 ? 17.059 53.765 35.783 1.00 27.51 64 GLY B N 1
ATOM 1689 C CA . GLY B 1 40 ? 15.645 53.477 35.495 1.00 27.32 64 GLY B CA 1
ATOM 1690 C C . GLY B 1 40 ? 14.788 53.618 36.742 1.00 26.09 64 GLY B C 1
ATOM 1691 O O . GLY B 1 40 ? 15.177 54.373 37.671 1.00 26.72 64 GLY B O 1
ATOM 1692 N N . LYS B 1 41 ? 13.660 52.915 36.769 1.00 26.77 65 LYS B N 1
ATOM 1693 C CA . LYS B 1 41 ? 12.711 53.011 37.901 1.00 28.08 65 LYS B CA 1
ATOM 1694 C C . LYS B 1 41 ? 13.359 52.329 39.102 1.00 29.32 65 LYS B C 1
ATOM 1695 O O . LYS B 1 41 ? 14.340 51.528 38.919 1.00 28.88 65 LYS B O 1
ATOM 1701 N N . GLU B 1 42 ? 12.917 52.710 40.302 1.00 31.28 66 GLU B N 1
ATOM 1702 C CA . GLU B 1 42 ? 13.437 52.146 41.575 1.00 33.98 66 GLU B CA 1
ATOM 1703 C C . GLU B 1 42 ? 14.952 52.318 41.677 1.00 32.06 66 GLU B C 1
ATOM 1704 O O . GLU B 1 42 ? 15.576 51.499 42.351 1.00 30.85 66 GLU B O 1
ATOM 1710 N N . ASP B 1 43 ? 15.527 53.353 41.045 1.00 31.20 67 ASP B N 1
ATOM 1711 C CA . ASP B 1 43 ? 16.978 53.677 41.116 1.00 31.18 67 ASP B CA 1
ATOM 1712 C C . ASP B 1 43 ? 17.808 52.551 40.459 1.00 28.40 67 ASP B C 1
ATOM 1713 O O . ASP B 1 43 ? 19.030 52.502 40.709 1.00 29.79 67 ASP B O 1
ATOM 1726 N N . THR B 1 45 ? 20.163 50.684 38.026 1.00 25.73 69 THR B N 1
ATOM 1727 C CA . THR B 1 45 ? 21.112 50.988 36.930 1.00 26.71 69 THR B CA 1
ATOM 1728 C C . THR B 1 45 ? 21.457 49.696 36.204 1.00 26.00 69 THR B C 1
ATOM 1729 O O . THR B 1 45 ? 21.329 48.593 36.793 1.00 25.26 69 THR B O 1
ATOM 1733 N N . LEU B 1 46 ? 21.898 49.837 34.962 1.00 24.24 70 LEU B N 1
ATOM 1734 C CA . LEU B 1 46 ? 22.262 48.678 34.131 1.00 25.34 70 LEU B CA 1
ATOM 1735 C C . LEU B 1 46 ? 23.489 47.957 34.725 1.00 24.79 70 LEU B C 1
ATOM 1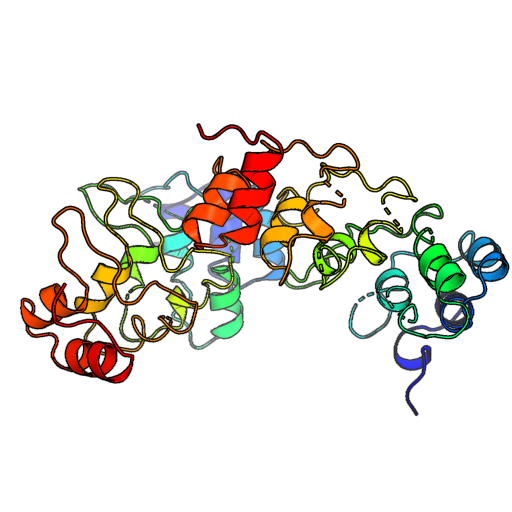736 O O . LEU B 1 46 ? 23.483 46.703 34.728 1.00 24.86 70 LEU B O 1
ATOM 1741 N N . LEU B 1 47 ? 24.414 48.661 35.375 1.00 25.24 71 LEU B N 1
ATOM 1742 C CA . LEU B 1 47 ? 25.571 47.964 35.979 1.00 25.57 71 LEU B CA 1
ATOM 1743 C C . LEU B 1 47 ? 25.146 47.173 37.222 1.00 24.37 71 LEU B C 1
ATOM 1744 O O . LEU B 1 47 ? 25.593 46.038 37.375 1.00 24.52 71 LEU B O 1
ATOM 1749 N N . PHE B 1 48 ? 24.301 47.720 38.101 1.00 25.27 72 PHE B N 1
ATOM 1750 C CA . PHE B 1 48 ? 23.762 46.931 39.241 1.00 25.87 72 PHE B CA 1
ATOM 1751 C C . PHE B 1 48 ? 22.908 45.768 38.703 1.00 25.92 72 PHE B C 1
ATOM 1752 O O . PHE B 1 48 ? 22.995 44.691 39.252 1.00 27.52 72 PHE B O 1
ATOM 1760 N N . TRP B 1 49 ? 22.141 45.980 37.631 1.00 25.04 73 TRP B N 1
ATOM 1761 C CA . TRP B 1 49 ? 21.353 44.899 36.979 1.00 24.98 73 TRP B CA 1
ATOM 1762 C C . TRP B 1 49 ? 22.310 43.746 36.601 1.00 24.92 73 TRP B C 1
ATOM 1763 O O . TRP B 1 49 ? 22.004 42.577 36.903 1.00 26.43 73 TRP B O 1
ATOM 1774 N N . ALA B 1 50 ? 23.465 44.083 36.013 1.00 25.49 74 ALA B N 1
ATOM 1775 C CA . ALA B 1 50 ? 24.494 43.124 35.521 1.00 24.28 74 ALA B CA 1
ATOM 1776 C C . ALA B 1 50 ? 25.134 42.375 36.689 1.00 25.53 74 ALA B C 1
ATOM 1777 O O . ALA B 1 50 ? 25.336 41.167 36.599 1.00 26.39 74 ALA B O 1
ATOM 1779 N N . VAL B 1 51 ? 25.468 43.075 37.771 1.00 24.67 75 VAL B N 1
ATOM 1780 C CA . VAL B 1 51 ? 26.079 42.416 38.964 1.00 25.97 75 VAL B CA 1
ATOM 1781 C C . VAL B 1 51 ? 25.090 41.348 39.474 1.00 26.91 75 VAL B C 1
ATOM 1782 O O . VAL B 1 51 ? 25.464 40.137 39.616 1.00 28.78 75 VAL B O 1
ATOM 1794 N N . ASN B 1 53 ? 22.408 39.921 38.044 1.00 30.94 77 ASN B N 1
ATOM 1795 C CA . ASN B 1 53 ? 22.095 38.830 37.078 1.00 31.65 77 ASN B CA 1
ATOM 1796 C C . ASN B 1 53 ? 23.294 37.893 36.860 1.00 31.98 77 ASN B C 1
ATOM 1797 O O . ASN B 1 53 ? 23.089 36.796 36.286 1.00 32.98 77 ASN B O 1
ATOM 1802 N N . SER B 1 5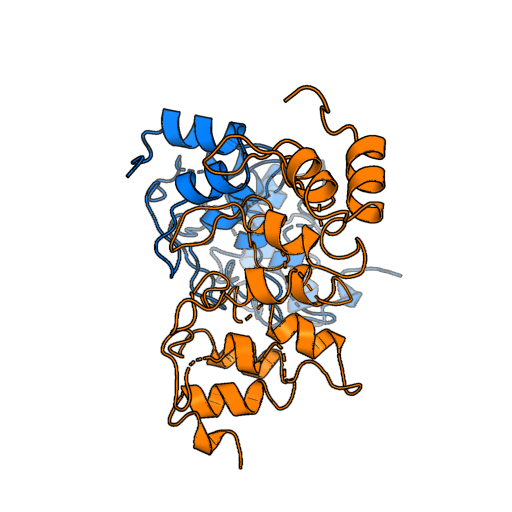4 ? 24.490 38.250 37.334 1.00 30.10 78 SER B N 1
ATOM 1803 C CA . SER B 1 54 ? 25.691 37.392 37.213 1.00 31.04 78 SER B CA 1
ATOM 1804 C C . SER B 1 54 ? 25.595 36.230 38.191 1.00 32.31 78 SER B C 1
ATOM 1805 O O . SER B 1 54 ? 26.388 35.292 38.062 1.00 32.54 78 SER B O 1
ATOM 1808 N N . ILE B 1 55 ? 24.702 36.307 39.174 1.00 33.19 79 ILE B N 1
ATOM 1809 C CA . ILE B 1 55 ? 24.537 35.239 40.196 1.00 36.06 79 ILE B CA 1
ATOM 1810 C C . ILE B 1 55 ? 23.621 34.178 39.584 1.00 39.84 79 ILE B C 1
ATOM 1811 O O . ILE B 1 55 ? 22.385 34.273 39.674 1.00 38.55 79 ILE B O 1
ATOM 1816 N N . ASN B 1 56 ? 24.251 33.218 38.935 1.00 45.93 80 ASN B N 1
ATOM 1817 C CA . ASN B 1 56 ? 23.603 32.279 37.989 1.00 52.02 80 ASN B CA 1
ATOM 1818 C C . ASN B 1 56 ? 24.660 31.225 37.681 1.00 56.76 80 ASN B C 1
ATOM 1819 O O . ASN B 1 56 ? 25.782 31.635 37.316 1.00 58.83 80 ASN B O 1
ATOM 1824 N N . ASN B 1 57 ? 24.354 29.945 37.903 1.00 60.25 81 ASN B N 1
ATOM 1825 C CA . ASN B 1 57 ? 25.307 28.843 37.616 1.00 62.46 81 ASN B CA 1
ATOM 1826 C C . ASN B 1 57 ? 25.334 28.631 36.094 1.00 62.40 81 ASN B C 1
ATOM 1827 O O . ASN B 1 57 ? 26.254 27.960 35.613 1.00 63.35 81 ASN B O 1
ATOM 1832 N N . GLN B 1 58 ? 24.395 29.228 35.356 1.00 61.90 82 GLN B N 1
ATOM 1833 C CA . GLN B 1 58 ? 24.418 29.240 33.869 1.00 63.90 82 GLN B CA 1
ATOM 1834 C C . GLN B 1 58 ? 25.383 30.329 33.386 1.00 61.72 82 GLN B C 1
ATOM 1835 O O . GLN B 1 58 ? 24.984 31.523 33.429 1.00 59.41 82 GLN B O 1
ATOM 1841 N N . LYS B 1 59 ? 26.578 29.899 32.944 1.00 59.86 83 LYS B N 1
ATOM 1842 C CA . LYS B 1 59 ? 27.630 30.661 32.203 1.00 57.78 83 LYS B CA 1
ATOM 1843 C C . LYS B 1 59 ? 28.068 31.873 33.039 1.00 51.77 83 LYS B C 1
ATOM 1844 O O . LYS B 1 59 ? 27.963 33.032 32.540 1.00 45.04 83 LYS B O 1
ATOM 1850 N N . THR B 1 60 ? 28.527 31.606 34.269 1.00 49.21 84 THR B N 1
ATOM 1851 C CA . THR B 1 60 ? 28.995 32.646 35.222 1.00 47.10 84 THR B CA 1
ATOM 1852 C C . THR B 1 60 ? 30.119 33.431 34.562 1.00 44.41 84 THR B C 1
ATOM 1853 O O . THR B 1 60 ? 30.149 34.648 34.687 1.00 40.90 84 THR B O 1
ATOM 1857 N N . PRO B 1 61 ? 31.060 32.789 33.820 1.00 43.14 85 PRO B N 1
ATOM 1858 C CA . PRO B 1 61 ? 32.147 33.525 33.164 1.00 39.97 85 PRO B CA 1
ATOM 1859 C C . PRO B 1 61 ? 31.671 34.601 32.186 1.00 37.77 85 PRO B C 1
ATOM 1860 O O . PRO B 1 61 ? 32.156 35.742 32.274 1.00 36.07 85 PRO B O 1
ATOM 1864 N N . GLU B 1 62 ? 30.754 34.230 31.291 1.00 35.60 86 GLU B N 1
ATOM 1865 C CA . GLU B 1 62 ? 30.215 35.149 30.264 1.00 36.14 86 GLU B CA 1
ATOM 1866 C C . GLU B 1 62 ? 29.501 36.289 31.002 1.00 32.62 86 GLU B C 1
ATOM 1867 O O . GLU B 1 62 ? 29.619 37.449 30.605 1.00 30.62 86 GLU B O 1
ATOM 1873 N N . ARG B 1 63 ? 28.797 35.963 32.079 1.00 31.74 87 ARG B N 1
ATOM 1874 C CA . ARG B 1 63 ? 28.000 36.967 32.811 1.00 29.18 87 ARG B CA 1
ATOM 1875 C C . ARG B 1 63 ? 28.941 37.948 33.518 1.00 29.54 87 ARG B C 1
ATOM 1876 O O . ARG B 1 63 ? 28.549 39.121 33.683 1.00 29.91 87 ARG B O 1
ATOM 1884 N N . LEU B 1 64 ? 30.106 37.489 33.969 1.00 29.37 88 LEU B N 1
ATOM 1885 C CA . LEU B 1 64 ? 31.142 38.405 34.507 1.00 30.06 88 LEU B CA 1
ATOM 1886 C C . LEU B 1 64 ? 31.677 39.261 33.366 1.00 28.98 88 LEU B C 1
ATOM 1887 O O . LEU B 1 64 ? 31.848 40.441 33.561 1.00 27.98 88 LEU B O 1
ATOM 1892 N N . ASN B 1 65 ? 31.975 38.656 32.226 1.00 30.17 89 ASN B N 1
ATOM 1893 C CA . ASN B 1 65 ? 32.508 39.402 31.060 1.00 30.10 89 ASN B CA 1
ATOM 1894 C C . ASN B 1 65 ? 31.448 40.437 30.627 1.00 27.74 89 ASN B C 1
ATOM 1895 O O . ASN B 1 65 ? 31.833 41.494 30.159 1.00 27.85 89 ASN B O 1
ATOM 1900 N N . VAL B 1 66 ? 30.153 40.173 30.805 1.00 27.91 90 VAL B N 1
ATOM 1901 C CA . VAL B 1 66 ? 29.126 41.217 30.531 1.00 27.49 90 VAL B CA 1
ATOM 1902 C C . VAL B 1 66 ? 29.446 42.474 31.356 1.00 26.35 90 VAL B C 1
ATOM 1903 O O . VAL B 1 66 ? 29.330 43.578 30.799 1.00 26.59 90 VAL B O 1
ATOM 1907 N N . ILE B 1 67 ? 29.759 42.335 32.653 1.00 24.74 91 ILE B N 1
ATOM 1908 C CA . ILE B 1 67 ? 30.080 43.517 33.506 1.00 26.26 91 ILE B CA 1
ATOM 1909 C C . ILE B 1 67 ? 31.263 44.274 32.881 1.00 25.22 91 ILE B C 1
ATOM 1910 O O . ILE B 1 67 ? 31.215 45.474 32.707 1.00 24.03 91 ILE B O 1
ATOM 1915 N N . THR B 1 68 ? 32.302 43.538 32.521 1.00 25.22 92 THR B N 1
ATOM 1916 C CA . THR B 1 68 ? 33.487 44.126 31.871 1.00 25.32 92 THR B CA 1
ATOM 1917 C C . THR B 1 68 ? 33.095 44.883 30.594 1.00 25.17 92 THR B C 1
ATOM 1918 O O . THR B 1 68 ? 33.597 46.005 30.410 1.00 24.24 92 THR B O 1
ATOM 1930 N N . LEU B 1 70 ? 30.183 46.231 29.702 1.00 25.47 94 LEU B N 1
ATOM 1931 C CA . LEU B 1 70 ? 29.360 47.436 30.030 1.00 24.48 94 LEU B CA 1
ATOM 1932 C C . LEU B 1 70 ? 30.291 48.558 30.458 1.00 24.93 94 LEU B C 1
ATOM 1933 O O . LEU B 1 70 ? 30.071 49.685 30.066 1.00 22.70 94 LEU B O 1
ATOM 1938 N N . ILE B 1 71 ? 31.311 48.240 31.253 1.00 23.69 95 ILE B N 1
ATOM 1939 C CA . ILE B 1 71 ? 32.228 49.310 31.739 1.00 24.86 95 ILE B CA 1
ATOM 1940 C C . ILE B 1 71 ? 33.079 49.825 30.560 1.00 24.83 95 ILE B C 1
ATOM 1941 O O . ILE B 1 71 ? 33.264 51.052 30.449 1.00 24.70 95 ILE B O 1
ATOM 1946 N N . LYS B 1 72 ? 33.560 48.954 29.687 1.00 25.43 96 LYS B N 1
ATOM 1947 C CA . LYS B 1 72 ? 34.343 49.405 28.490 1.00 26.05 96 LYS B CA 1
ATOM 1948 C C . LYS B 1 72 ? 33.475 50.301 27.588 1.00 26.41 96 LYS B C 1
ATOM 1949 O O . LYS B 1 72 ? 34.029 51.246 26.962 1.00 28.65 96 LYS B O 1
ATOM 1955 N N . ALA B 1 73 ? 32.167 50.063 27.557 1.00 26.61 97 ALA B N 1
ATOM 1956 C CA . ALA B 1 73 ? 31.184 50.797 26.724 1.00 27.86 97 ALA B CA 1
ATOM 1957 C C . ALA B 1 73 ? 30.807 52.128 27.394 1.00 27.72 97 ALA B C 1
ATOM 1958 O O . ALA B 1 73 ? 30.167 52.993 26.724 1.00 27.80 97 ALA B O 1
ATOM 1960 N N . GLY B 1 74 ? 31.199 52.327 28.649 1.00 26.93 98 GLY B N 1
ATOM 1961 C CA . GLY B 1 74 ? 31.024 53.638 29.319 1.00 25.13 98 GLY B CA 1
ATOM 1962 C C . GLY B 1 74 ? 30.085 53.610 30.507 1.00 25.25 98 GLY B C 1
ATOM 1963 O O . GLY B 1 74 ? 29.774 54.694 31.026 1.00 25.32 98 GLY B O 1
ATOM 1964 N N . ALA B 1 75 ? 29.652 52.443 30.964 1.00 27.28 99 ALA B N 1
ATOM 1965 C CA . ALA B 1 75 ? 28.908 52.336 32.238 1.00 26.09 99 ALA B CA 1
ATOM 1966 C C . ALA B 1 75 ? 29.878 52.700 33.352 1.00 24.82 99 ALA B C 1
ATOM 1967 O O . ALA B 1 75 ? 31.021 52.142 33.397 1.00 26.68 99 ALA B O 1
ATOM 1969 N N . ASP B 1 76 ? 29.480 53.643 34.184 1.00 25.32 100 ASP B N 1
ATOM 1970 C CA . ASP B 1 76 ? 30.389 54.229 35.193 1.00 25.28 100 ASP B CA 1
ATOM 1971 C C . ASP B 1 76 ? 30.374 53.385 36.458 1.00 23.91 100 ASP B C 1
ATOM 1972 O O . ASP B 1 76 ? 29.424 53.418 37.215 1.00 23.28 100 ASP B O 1
ATOM 1977 N N . PRO B 1 77 ? 31.472 52.659 36.781 1.00 24.45 101 PRO B N 1
ATOM 1978 C CA . PRO B 1 77 ? 31.495 51.819 37.972 1.00 26.29 101 PRO B CA 1
ATOM 1979 C C . PRO B 1 77 ? 31.653 52.599 39.279 1.00 24.05 101 PRO B C 1
ATOM 1980 O O . PRO B 1 77 ? 31.468 52.039 40.373 1.00 25.67 101 PRO B O 1
ATOM 1984 N N . LEU B 1 78 ? 31.933 53.910 39.169 1.00 25.32 102 LEU B N 1
ATOM 1985 C CA . LEU B 1 78 ? 32.010 54.804 40.339 1.00 25.32 102 LEU B CA 1
ATOM 1986 C C . LEU B 1 78 ? 30.788 55.722 40.441 1.00 25.78 102 LEU B C 1
ATOM 1987 O O . LEU B 1 78 ? 30.810 56.607 41.282 1.00 27.10 102 LEU B O 1
ATOM 1992 N N . GLN B 1 79 ? 29.702 55.454 39.718 1.00 25.73 103 GLN B N 1
ATOM 1993 C CA . GLN B 1 79 ? 28.512 56.326 39.858 1.00 25.66 103 GLN B CA 1
ATOM 1994 C C . GLN B 1 79 ? 27.850 56.051 41.202 1.00 26.67 103 GLN B C 1
ATOM 1995 O O . GLN B 1 79 ? 27.540 54.916 41.492 1.00 27.30 103 GLN B O 1
ATOM 2001 N N . PRO B 1 80 ? 27.698 57.066 42.088 1.00 28.48 104 PRO B N 1
ATOM 2002 C CA . PRO B 1 80 ? 27.000 56.908 43.367 1.00 30.02 104 PRO B CA 1
ATOM 2003 C C . PRO B 1 80 ? 25.513 56.597 43.203 1.00 30.24 104 PRO B C 1
ATOM 2004 O O . PRO B 1 80 ? 24.969 57.014 42.210 1.00 30.35 104 PRO B O 1
ATOM 2008 N N . ARG B 1 81 ? 24.936 55.877 44.163 1.00 32.21 105 ARG B N 1
ATOM 2009 C CA . ARG B 1 81 ? 23.465 55.667 44.286 1.00 34.89 105 ARG B CA 1
ATOM 2010 C C . ARG B 1 81 ? 22.882 56.780 45.132 1.00 35.62 105 ARG B C 1
ATOM 2011 O O . ARG B 1 81 ? 23.613 57.436 45.859 1.00 36.92 105 ARG B O 1
ATOM 2019 N N . PRO B 1 82 ? 21.546 56.967 45.119 1.00 38.13 106 PRO B N 1
ATOM 2020 C CA . PRO B 1 82 ? 20.914 57.985 45.952 1.00 39.90 106 PRO B CA 1
ATOM 2021 C C . PRO B 1 82 ? 20.943 57.608 47.441 1.00 42.37 106 PRO B C 1
ATOM 2022 O O . PRO B 1 82 ? 21.440 56.521 47.804 1.00 40.20 106 PRO B O 1
ATOM 2026 N N . GLN B 1 83 ? 20.468 58.535 48.276 1.00 47.80 107 GLN B N 1
ATOM 2027 C CA . GLN B 1 83 ? 20.427 58.402 49.754 1.00 49.81 107 GLN B CA 1
ATOM 2028 C C . GLN B 1 83 ? 21.850 58.113 50.250 1.00 46.85 107 GLN B C 1
ATOM 2029 O O . GLN B 1 83 ? 22.003 57.431 51.281 1.00 48.10 107 GLN B O 1
ATOM 2035 N N . GLY B 1 84 ? 22.851 58.613 49.522 1.00 44.53 108 GLY B N 1
ATOM 2036 C CA . GLY B 1 84 ? 24.274 58.509 49.884 1.00 45.50 108 GLY B CA 1
ATOM 2037 C C . GLY B 1 84 ? 24.850 57.103 49.798 1.00 43.86 108 GLY B C 1
ATOM 2038 O O . GLY B 1 84 ? 25.957 56.926 50.341 1.00 43.64 108 GLY B O 1
ATOM 2039 N N . LYS B 1 85 ? 24.197 56.149 49.120 1.00 40.48 109 LYS B N 1
ATOM 2040 C CA . LYS B 1 85 ? 24.676 54.743 49.035 1.00 39.91 109 LYS B CA 1
ATOM 2041 C C . LYS B 1 85 ? 25.761 54.634 47.956 1.00 37.21 109 LYS B C 1
ATOM 2042 O O . LYS B 1 85 ? 25.922 55.547 47.156 1.00 35.51 109 LYS B O 1
ATOM 2048 N N . ASN B 1 86 ? 26.509 53.543 47.943 1.00 34.77 110 ASN B N 1
ATOM 2049 C CA . ASN B 1 86 ? 27.805 53.530 47.225 1.00 33.33 110 ASN B CA 1
ATOM 2050 C C . ASN B 1 86 ? 27.648 53.010 45.791 1.00 30.76 110 ASN B C 1
ATOM 2051 O O . ASN B 1 86 ? 26.596 52.510 45.397 1.00 31.32 110 ASN B O 1
ATOM 2056 N N . SER B 1 87 ? 28.714 53.184 45.022 1.00 27.53 111 SER B N 1
ATOM 2057 C CA . SER B 1 87 ? 28.801 52.847 43.587 1.00 26.97 111 SER B CA 1
ATOM 2058 C C . SER B 1 87 ? 28.960 51.331 43.424 1.00 27.36 111 SER B C 1
ATOM 2059 O O . SER B 1 87 ? 29.343 50.638 44.376 1.00 26.71 111 SER B O 1
ATOM 2062 N N . PRO B 1 88 ? 28.731 50.794 42.207 1.00 26.06 112 PRO B N 1
ATOM 2063 C CA . PRO B 1 88 ? 29.018 49.384 41.920 1.00 26.55 112 PRO B CA 1
ATOM 2064 C C . PRO B 1 88 ? 30.421 48.947 42.384 1.00 27.21 112 PRO B C 1
ATOM 2065 O O . PRO B 1 88 ? 30.562 47.920 42.991 1.00 24.44 112 PRO B O 1
ATOM 2069 N N . ALA B 1 89 ? 31.442 49.772 42.152 1.00 26.61 113 ALA B N 1
ATOM 2070 C CA . ALA B 1 89 ? 32.833 49.389 42.469 1.00 26.12 113 ALA B CA 1
ATOM 2071 C C . ALA B 1 89 ? 33.009 49.272 43.978 1.00 27.39 113 ALA B C 1
ATOM 2072 O O . ALA B 1 89 ? 33.588 48.286 44.479 1.00 25.83 113 ALA B O 1
ATOM 2074 N N . GLU B 1 90 ? 32.524 50.260 44.719 1.00 26.32 114 GLU B N 1
ATOM 2075 C CA . GLU B 1 90 ? 32.598 50.236 46.196 1.00 27.56 114 GLU B CA 1
ATOM 2076 C C . GLU B 1 90 ? 31.755 49.077 46.740 1.00 27.02 114 GLU B C 1
ATOM 2077 O O . GLU B 1 90 ? 32.226 48.392 47.647 1.00 28.87 114 GLU B O 1
ATOM 2083 N N . PHE B 1 91 ? 30.593 48.838 46.139 1.00 27.47 115 PHE B N 1
ATOM 2084 C CA . PHE B 1 91 ? 29.661 47.742 46.507 1.00 27.21 115 PHE B CA 1
ATOM 2085 C C . PHE B 1 91 ? 30.392 46.389 46.426 1.00 28.25 115 PHE B C 1
ATOM 2086 O O . PHE B 1 91 ? 30.415 45.616 47.452 1.00 28.75 115 PHE B O 1
ATOM 2094 N N . VAL B 1 92 ? 31.019 46.080 45.288 1.00 26.67 116 VAL B N 1
ATOM 2095 C CA . VAL B 1 92 ? 31.515 44.693 45.053 1.00 26.85 116 VAL B CA 1
ATOM 2096 C C . VAL B 1 92 ? 32.797 44.482 45.869 1.00 26.22 116 VAL B C 1
ATOM 2097 O O . VAL B 1 92 ? 33.168 43.323 46.061 1.00 26.81 116 VAL B O 1
ATOM 2101 N N . LEU B 1 93 ? 33.462 45.539 46.351 1.00 26.38 117 LEU B N 1
ATOM 2102 C CA . LEU B 1 93 ? 34.680 45.417 47.217 1.00 26.51 117 LEU B CA 1
ATOM 2103 C C . LEU B 1 93 ? 34.297 44.815 48.582 1.00 28.36 117 LEU B C 1
ATOM 2104 O O . LEU B 1 93 ? 35.160 44.242 49.232 1.00 28.77 117 LEU B O 1
ATOM 2117 N N . ALA B 1 95 ? 32.295 42.250 48.834 1.00 30.89 119 ALA B N 1
ATOM 2118 C CA . ALA B 1 95 ? 31.670 40.953 48.499 1.00 30.34 119 ALA B CA 1
ATOM 2119 C C . ALA B 1 95 ? 32.519 39.810 49.051 1.00 30.30 119 ALA B C 1
ATOM 2120 O O . ALA B 1 95 ? 33.713 40.017 49.328 1.00 30.03 119 ALA B O 1
ATOM 2122 N N . ASP B 1 96 ? 31.917 38.629 49.148 1.00 30.03 120 ASP B N 1
ATOM 2123 C CA . ASP B 1 96 ? 32.570 37.433 49.721 1.00 30.63 120 ASP B CA 1
ATOM 2124 C C . ASP B 1 96 ? 33.692 36.929 48.803 1.00 29.89 120 ASP B C 1
ATOM 2125 O O . ASP B 1 96 ? 34.487 36.131 49.275 1.00 32.28 120 ASP B O 1
ATOM 2130 N N . ASN B 1 97 ? 33.695 37.281 47.515 1.00 31.67 121 ASN B N 1
ATOM 2131 C CA . ASN B 1 97 ? 34.809 36.912 46.593 1.00 30.01 121 ASN B CA 1
ATOM 2132 C C . ASN B 1 97 ? 35.103 38.040 45.596 1.00 29.04 121 ASN B C 1
ATOM 2133 O O . ASN B 1 97 ? 34.369 39.046 45.552 1.00 31.20 121 ASN B O 1
ATOM 2138 N N . ALA B 1 98 ? 36.196 37.896 44.847 1.00 29.99 122 ALA B N 1
ATOM 2139 C CA . ALA B 1 98 ? 36.765 38.986 44.031 1.00 29.55 122 ALA B CA 1
ATOM 2140 C C . ALA B 1 98 ? 36.292 38.880 42.576 1.00 28.86 122 ALA B C 1
ATOM 2141 O O . ALA B 1 98 ? 36.823 39.613 41.733 1.00 28.45 122 ALA B O 1
ATOM 2143 N N . ASP B 1 99 ? 35.347 37.993 42.242 1.00 29.87 123 ASP B N 1
ATOM 2144 C CA . ASP B 1 99 ? 34.960 37.820 40.811 1.00 30.21 123 ASP B CA 1
ATOM 2145 C C . ASP B 1 99 ? 34.515 39.165 40.224 1.00 29.23 123 ASP B C 1
ATOM 2146 O O . ASP B 1 99 ? 34.946 39.537 39.121 1.00 29.87 123 ASP B O 1
ATOM 2151 N N . TRP B 1 100 ? 33.635 39.890 40.908 1.00 28.88 124 TRP B N 1
ATOM 2152 C CA . TRP B 1 100 ? 33.113 41.178 40.384 1.00 28.16 124 TRP B CA 1
ATOM 2153 C C . TRP B 1 100 ? 34.230 42.238 40.323 1.00 27.58 124 TRP B C 1
ATOM 2154 O O . TRP B 1 100 ? 34.326 42.917 39.311 1.00 26.43 124 TRP B O 1
ATOM 2165 N N . ILE B 1 101 ? 35.005 42.451 41.388 1.00 27.22 125 ILE B N 1
ATOM 2166 C CA . ILE B 1 101 ? 36.046 43.504 41.304 1.00 26.02 125 ILE B CA 1
ATOM 2167 C C . ILE B 1 101 ? 36.986 43.113 40.158 1.00 25.49 125 ILE B C 1
ATOM 2168 O O . ILE B 1 101 ? 37.403 43.997 39.411 1.00 25.75 125 ILE B O 1
ATOM 2173 N N . LYS B 1 102 ? 37.357 41.832 40.003 1.00 27.08 126 LYS B N 1
ATOM 2174 C CA . LYS B 1 102 ? 38.295 41.464 38.902 1.00 27.62 126 LYS B CA 1
ATOM 2175 C C . LYS B 1 102 ? 37.683 41.846 37.540 1.00 27.06 126 LYS B C 1
ATOM 2176 O O . LYS B 1 102 ? 38.398 42.280 36.645 1.00 26.68 126 LYS B O 1
ATOM 2182 N N . ALA B 1 103 ? 36.383 41.636 37.354 1.00 25.94 127 ALA B N 1
ATOM 2183 C CA . ALA B 1 103 ? 35.707 41.936 36.085 1.00 25.48 127 ALA B CA 1
ATOM 2184 C C . ALA B 1 103 ? 35.823 43.448 35.844 1.00 25.77 127 ALA B C 1
ATOM 2185 O O . ALA B 1 103 ? 35.973 43.859 34.694 1.00 27.23 127 ALA B O 1
ATOM 2195 N N . LEU B 1 105 ? 38.216 45.545 37.221 1.00 27.17 129 LEU B N 1
ATOM 2196 C CA . LEU B 1 105 ? 39.640 45.859 36.966 1.00 26.28 129 LEU B CA 1
ATOM 2197 C C . LEU B 1 105 ? 39.990 45.493 35.527 1.00 27.01 129 LEU B C 1
ATOM 2198 O O . LEU B 1 105 ? 40.759 46.236 34.888 1.00 28.69 129 LEU B O 1
ATOM 2203 N N . ASN B 1 106 ? 39.404 44.425 34.983 1.00 28.00 130 ASN B N 1
ATOM 2204 C CA . ASN B 1 106 ? 39.638 44.035 33.570 1.00 28.85 130 ASN B CA 1
ATOM 2205 C C . ASN B 1 106 ? 39.103 45.087 32.585 1.00 28.61 130 ASN B C 1
ATOM 2206 O O . ASN B 1 106 ? 39.471 45.032 31.419 1.00 31.25 130 ASN B O 1
ATOM 2211 N N . ALA B 1 107 ? 38.228 45.999 32.999 1.00 26.39 131 ALA B N 1
ATOM 2212 C CA . ALA B 1 107 ? 37.652 47.064 32.159 1.00 26.92 131 ALA B CA 1
ATOM 2213 C C . ALA B 1 107 ? 38.369 48.386 32.433 1.00 27.74 131 ALA B C 1
ATOM 2214 O O . ALA B 1 107 ? 37.864 49.425 31.973 1.00 33.44 131 ALA B O 1
ATOM 2216 N N . GLY B 1 108 ? 39.443 48.385 33.223 1.00 27.04 132 GLY B N 1
ATOM 2217 C CA . GLY B 1 108 ? 40.284 49.586 33.395 1.00 27.72 132 GLY B CA 1
ATOM 2218 C C . GLY B 1 108 ? 39.943 50.422 34.623 1.00 26.72 132 GLY B C 1
ATOM 2219 O O . GLY B 1 108 ? 40.448 51.566 34.730 1.00 26.63 132 GLY B O 1
ATOM 2220 N N . LEU B 1 109 ? 39.166 49.882 35.578 1.00 27.60 133 LEU B N 1
ATOM 2221 C CA . LEU B 1 109 ? 38.960 50.546 36.900 1.00 26.16 133 LEU B CA 1
ATOM 2222 C C . LEU B 1 109 ? 40.326 50.633 37.583 1.00 26.34 133 LEU B C 1
ATOM 2223 O O . LEU B 1 109 ? 41.087 49.618 37.605 1.00 26.01 133 LEU B O 1
ATOM 2228 N N . SER B 1 110 ? 40.667 51.799 38.093 1.00 25.74 134 SER B N 1
ATOM 2229 C CA . SER B 1 110 ? 41.971 51.973 38.771 1.00 26.26 134 SER B CA 1
ATOM 2230 C C . SER B 1 110 ? 41.908 51.309 40.144 1.00 24.72 134 SER B C 1
ATOM 2231 O O . SER B 1 110 ? 41.003 51.614 40.925 1.00 26.66 134 SER B O 1
ATOM 2234 N N . PRO B 1 111 ? 42.932 50.535 40.556 1.00 24.03 135 PRO B N 1
ATOM 2235 C CA . PRO B 1 111 ? 43.027 50.065 41.929 1.00 24.10 135 PRO B CA 1
ATOM 2236 C C . PRO B 1 111 ? 43.304 51.153 42.972 1.00 24.47 135 PRO B C 1
ATOM 2237 O O . PRO B 1 111 ? 43.024 50.914 44.122 1.00 26.20 135 PRO B O 1
ATOM 2241 N N . ASN B 1 112 ? 43.629 52.356 42.509 1.00 24.85 136 ASN B N 1
ATOM 2242 C CA . ASN B 1 112 ? 43.778 53.556 43.357 1.00 24.65 136 ASN B CA 1
ATOM 2243 C C . ASN B 1 112 ? 42.555 54.487 43.214 1.00 24.83 136 ASN B C 1
ATOM 2244 O O . ASN B 1 112 ? 42.630 55.653 43.708 1.00 26.04 136 ASN B O 1
ATOM 2249 N N . ALA B 1 113 ? 41.486 54.035 42.556 1.00 24.31 137 ALA B N 1
ATOM 2250 C CA . ALA B 1 113 ? 40.291 54.868 42.282 1.00 23.85 137 ALA B CA 1
ATOM 2251 C C . ALA B 1 113 ? 39.723 55.429 43.587 1.00 25.10 137 ALA B C 1
ATOM 2252 O O . ALA B 1 113 ? 39.696 54.741 44.614 1.00 25.53 137 ALA B O 1
ATOM 2254 N N . VAL B 1 114 ? 39.210 56.654 43.527 1.00 26.18 138 VAL B N 1
ATOM 2255 C CA . VAL B 1 114 ? 38.532 57.292 44.686 1.00 26.18 138 VAL B CA 1
ATOM 2256 C C . VAL B 1 114 ? 37.050 57.443 44.346 1.00 27.39 138 VAL B C 1
ATOM 2257 O O . VAL B 1 114 ? 36.715 57.552 43.169 1.00 28.35 138 VAL B O 1
ATOM 2261 N N . ASP B 1 115 ? 36.204 57.524 45.368 1.00 27.21 139 ASP B N 1
ATOM 2262 C CA . ASP B 1 115 ? 34.754 57.758 45.167 1.00 28.01 139 ASP B CA 1
ATOM 2263 C C . ASP B 1 115 ? 34.513 59.202 44.699 1.00 28.34 139 ASP B C 1
ATOM 2264 O O . ASP B 1 115 ? 35.259 60.147 45.051 1.00 28.91 139 ASP B O 1
ATOM 2269 N N . LYS B 1 116 ? 33.468 59.341 43.908 1.00 29.76 140 LYS B N 1
ATOM 2270 C CA . LYS B 1 116 ? 33.141 60.580 43.170 1.00 30.14 140 LYS B CA 1
ATOM 2271 C C . LYS B 1 116 ? 32.543 61.633 44.093 1.00 32.50 140 LYS B C 1
ATOM 2272 O O . LYS B 1 116 ? 32.480 62.767 43.680 1.00 32.80 140 LYS B O 1
ATOM 2278 N N . THR B 1 117 ? 32.063 61.260 45.267 1.00 30.78 141 THR B N 1
ATOM 2279 C CA . THR B 1 117 ? 31.361 62.205 46.169 1.00 30.15 141 THR B CA 1
ATOM 2280 C C . THR B 1 117 ? 32.367 62.831 47.133 1.00 31.52 141 THR B C 1
ATOM 2281 O O . THR B 1 117 ? 32.374 64.061 47.291 1.00 33.11 141 THR B O 1
ATOM 2285 N N . PHE B 1 118 ? 33.164 62.014 47.810 1.00 29.60 142 PHE B N 1
ATOM 2286 C CA . PHE B 1 118 ? 34.011 62.451 48.950 1.00 30.93 142 PHE B CA 1
ATOM 2287 C C . PHE B 1 118 ? 35.499 62.297 48.623 1.00 30.60 142 PHE B C 1
ATOM 2288 O O . PHE B 1 118 ? 36.338 62.759 49.432 1.00 32.36 142 PHE B O 1
ATOM 2296 N N . GLY B 1 119 ? 35.840 61.568 47.556 1.00 30.73 143 GLY B N 1
ATOM 2297 C CA . GLY B 1 119 ? 37.238 61.418 47.104 1.00 28.79 143 GLY B CA 1
ATOM 2298 C C . GLY B 1 119 ? 38.053 60.464 47.974 1.00 28.90 143 GLY B C 1
ATOM 2299 O O . GLY B 1 119 ? 39.306 60.550 47.984 1.00 30.02 143 GLY B O 1
ATOM 2300 N N . LYS B 1 120 ? 37.401 59.513 48.631 1.00 27.28 144 LYS B N 1
ATOM 2301 C CA . LYS B 1 120 ? 38.090 58.518 49.477 1.00 26.52 144 LYS B CA 1
ATOM 2302 C C . LYS B 1 120 ? 38.499 57.336 48.603 1.00 25.79 144 LYS B C 1
ATOM 2303 O O . LYS B 1 120 ? 37.695 56.862 47.819 1.00 26.54 144 LYS B O 1
ATOM 2309 N N . PRO B 1 121 ? 39.720 56.785 48.728 1.00 25.94 145 PRO B N 1
ATOM 2310 C CA . PRO B 1 121 ? 40.078 55.611 47.932 1.00 26.59 145 PRO B CA 1
ATOM 2311 C C . PRO B 1 121 ? 39.095 54.464 48.176 1.00 25.87 145 PRO B C 1
ATOM 2312 O O . PRO B 1 121 ? 38.779 54.168 49.323 1.00 27.55 145 PRO B O 1
ATOM 2316 N N . ILE B 1 122 ? 38.568 53.888 47.099 1.00 25.07 146 ILE B N 1
ATOM 2317 C CA . ILE B 1 122 ? 37.502 52.859 47.199 1.00 24.74 146 ILE B CA 1
ATOM 2318 C C . ILE B 1 122 ? 38.078 51.604 47.859 1.00 25.12 146 ILE B C 1
ATOM 2319 O O . ILE B 1 122 ? 37.303 50.877 48.448 1.00 26.01 146 ILE B O 1
ATOM 2324 N N . ILE B 1 123 ? 39.393 51.396 47.813 1.00 24.56 147 ILE B N 1
ATOM 2325 C CA . ILE B 1 123 ? 40.058 50.216 48.431 1.00 25.51 147 ILE B CA 1
ATOM 2326 C C . ILE B 1 123 ? 39.731 50.121 49.929 1.00 25.85 147 ILE B C 1
ATOM 2327 O O . ILE B 1 123 ? 39.683 49.008 50.449 1.00 27.40 147 ILE B O 1
ATOM 2332 N N . PHE B 1 124 ? 39.398 51.211 50.608 1.00 26.08 148 PHE B N 1
ATOM 2333 C CA . PHE B 1 124 ? 39.023 51.144 52.044 1.00 26.11 148 PHE B CA 1
ATOM 2334 C C . PHE B 1 124 ? 37.767 50.268 52.205 1.00 27.20 148 PHE B C 1
ATOM 2335 O O . PHE B 1 124 ? 37.602 49.693 53.293 1.00 29.04 148 PHE B O 1
ATOM 2343 N N . GLN B 1 125 ? 36.898 50.190 51.189 1.00 26.07 149 GLN B N 1
ATOM 2344 C CA . GLN B 1 125 ? 35.665 49.362 51.278 1.00 28.33 149 GLN B CA 1
ATOM 2345 C C . GLN B 1 125 ? 36.025 47.895 51.536 1.00 28.87 149 GLN B C 1
ATOM 2346 O O . GLN B 1 125 ? 35.194 47.219 52.172 1.00 29.77 149 GLN B O 1
ATOM 2352 N N . THR B 1 126 ? 37.182 47.415 51.079 1.00 27.89 150 THR B N 1
ATOM 2353 C CA . THR B 1 126 ? 37.582 45.987 51.269 1.00 27.76 150 THR B CA 1
ATOM 2354 C C . THR B 1 126 ? 37.650 45.657 52.765 1.00 28.14 150 THR B C 1
ATOM 2355 O O . THR B 1 126 ? 37.384 44.528 53.105 1.00 29.37 150 THR B O 1
ATOM 2359 N N . LEU B 1 127 ? 37.948 46.622 53.639 1.00 29.91 151 LEU B N 1
ATOM 2360 C CA . LEU B 1 127 ? 38.153 46.343 55.087 1.00 30.14 151 LEU B CA 1
ATOM 2361 C C . LEU B 1 127 ? 36.840 45.876 55.723 1.00 34.20 151 LEU B C 1
ATOM 2362 O O . LEU B 1 127 ? 36.930 45.347 56.825 1.00 35.18 151 LEU B O 1
ATOM 2367 N N . GLU B 1 128 ? 35.702 46.044 55.039 1.00 36.86 152 GLU B N 1
ATOM 2368 C CA . GLU B 1 128 ? 34.345 45.697 55.540 1.00 39.20 152 GLU B CA 1
ATOM 2369 C C . GLU B 1 128 ? 33.953 44.304 55.049 1.00 38.06 152 GLU B C 1
ATOM 2370 O O . GLU B 1 128 ? 32.938 43.789 55.536 1.00 39.51 152 GLU B O 1
ATOM 2376 N N . ALA B 1 129 ? 34.719 43.715 54.132 1.00 35.09 153 ALA B N 1
ATOM 2377 C CA . ALA B 1 129 ? 34.531 42.325 53.662 1.00 34.98 153 ALA B CA 1
ATOM 2378 C C . ALA B 1 129 ? 34.874 41.334 54.782 1.00 35.74 153 ALA B C 1
ATOM 2379 O O . ALA B 1 129 ? 35.770 41.618 55.614 1.00 35.81 153 ALA B O 1
ATOM 2381 N N . LYS B 1 130 ? 34.230 40.171 54.756 1.00 34.77 154 LYS B N 1
ATOM 2382 C CA . LYS B 1 130 ? 34.429 39.115 55.775 1.00 37.30 154 LYS B CA 1
ATOM 2383 C C . LYS B 1 130 ? 35.701 38.319 55.498 1.00 35.45 154 LYS B C 1
ATOM 2384 O O . LYS B 1 130 ? 36.055 37.501 56.360 1.00 35.88 154 LYS B O 1
ATOM 2390 N N . ASN B 1 131 ? 36.346 38.501 54.342 1.00 34.18 155 ASN B N 1
ATOM 2391 C CA . ASN B 1 131 ? 37.655 37.859 54.040 1.00 33.03 155 ASN B CA 1
ATOM 2392 C C . ASN B 1 131 ? 38.509 38.825 53.209 1.00 32.17 155 ASN B C 1
ATOM 2393 O O . ASN B 1 131 ? 38.009 39.903 52.887 1.00 31.57 155 ASN B O 1
ATOM 2398 N N . THR B 1 132 ? 39.727 38.450 52.849 1.00 32.17 156 THR B N 1
ATOM 2399 C CA . THR B 1 132 ? 40.693 39.388 52.197 1.00 30.87 156 THR B CA 1
ATOM 2400 C C . THR B 1 132 ? 40.698 39.265 50.666 1.00 30.08 156 THR B C 1
ATOM 2401 O O . THR B 1 132 ? 41.533 39.908 50.035 1.00 28.89 156 THR B O 1
ATOM 2405 N N . LYS B 1 133 ? 39.766 38.557 50.022 1.00 29.09 157 LYS B N 1
ATOM 2406 C CA A LYS B 1 133 ? 39.872 38.278 48.562 0.60 29.76 157 LYS B CA 1
ATOM 2407 C CA B LYS B 1 133 ? 39.901 38.278 48.565 0.40 29.03 157 LYS B CA 1
ATOM 2408 C C . LYS B 1 133 ? 39.812 39.571 47.738 1.00 28.20 157 LYS B C 1
ATOM 2409 O O . LYS B 1 133 ? 40.616 39.705 46.800 1.00 27.76 157 LYS B O 1
ATOM 2420 N N . THR B 1 134 ? 38.882 40.475 48.048 1.00 27.59 158 THR B N 1
ATOM 2421 C CA . THR B 1 134 ? 38.781 41.750 47.281 1.00 26.37 158 THR B CA 1
ATOM 2422 C C . THR B 1 134 ? 40.017 42.626 47.514 1.00 26.54 158 THR B C 1
ATOM 2423 O O . THR B 1 134 ? 40.504 43.229 46.521 1.00 25.96 158 THR B O 1
ATOM 2427 N N . LEU B 1 135 ? 40.573 42.622 48.722 1.00 26.29 159 LEU B N 1
ATOM 2428 C CA . LEU B 1 135 ? 41.795 43.423 49.016 1.00 27.02 159 LEU B CA 1
ATOM 2429 C C . LEU B 1 135 ? 42.961 42.808 48.238 1.00 27.34 159 LEU B C 1
ATOM 2430 O O . LEU B 1 135 ? 43.653 43.539 47.520 1.00 25.63 159 LEU B O 1
ATOM 2435 N N . GLN B 1 136 ? 43.076 41.486 48.235 1.00 27.83 160 GLN B N 1
ATOM 2436 C CA . GLN B 1 136 ? 44.128 40.797 47.449 1.00 30.16 160 GLN B CA 1
ATOM 2437 C C . GLN B 1 136 ? 44.018 41.211 45.979 1.00 28.89 160 GLN B C 1
ATOM 2438 O O . GLN B 1 136 ? 45.015 41.464 45.339 1.00 28.28 160 GLN B O 1
ATOM 2444 N N . ALA B 1 137 ? 42.825 41.176 45.413 1.00 28.60 161 ALA B N 1
ATOM 2445 C CA . ALA B 1 137 ? 42.628 41.560 43.996 1.00 28.69 161 ALA B CA 1
ATOM 2446 C C . ALA B 1 137 ? 43.164 42.972 43.746 1.00 26.79 161 ALA B C 1
ATOM 2447 O O . ALA B 1 137 ? 43.859 43.208 42.787 1.00 26.53 161 ALA B O 1
ATOM 2457 N N . LEU B 1 139 ? 45.331 44.813 45.491 1.00 27.61 163 LEU B N 1
ATOM 2458 C CA . LEU B 1 139 ? 46.801 44.940 45.700 1.00 27.43 163 LEU B CA 1
ATOM 2459 C C . LEU B 1 139 ? 47.515 44.227 44.545 1.00 29.64 163 LEU B C 1
ATOM 2460 O O . LEU B 1 139 ? 48.493 44.769 44.044 1.00 29.00 163 LEU B O 1
ATOM 2465 N N . ASP B 1 140 ? 47.043 43.052 44.126 1.00 29.03 164 ASP B N 1
ATOM 2466 C CA . ASP B 1 140 ? 47.623 42.278 42.989 1.00 30.39 164 ASP B CA 1
ATOM 2467 C C . ASP B 1 140 ? 47.621 43.119 41.700 1.00 29.68 164 ASP B C 1
ATOM 2468 O O . ASP B 1 140 ? 48.590 43.035 40.919 1.00 31.70 164 ASP B O 1
ATOM 2473 N N . LYS B 1 141 ? 46.588 43.932 41.467 1.00 28.98 165 LYS B N 1
ATOM 2474 C CA . LYS B 1 141 ? 46.453 44.778 40.252 1.00 32.00 165 LYS B CA 1
ATOM 2475 C C . LYS B 1 141 ? 47.342 46.031 40.384 1.00 29.34 165 LYS B C 1
ATOM 2476 O O . LYS B 1 141 ? 47.583 46.674 39.376 1.00 28.91 165 LYS B O 1
ATOM 2482 N N . GLY B 1 142 ? 47.830 46.378 41.575 1.00 28.34 166 GLY B N 1
ATOM 2483 C CA . GLY B 1 142 ? 48.862 47.439 41.739 1.00 26.85 166 GLY B CA 1
ATOM 2484 C C . GLY B 1 142 ? 48.422 48.612 42.592 1.00 28.32 166 GLY B C 1
ATOM 2485 O O . GLY B 1 142 ? 49.103 49.677 42.527 1.00 29.41 166 GLY B O 1
ATOM 2486 N N . ALA B 1 143 ? 47.424 48.437 43.448 1.00 27.29 167 ALA B N 1
ATOM 2487 C CA . ALA B 1 143 ? 47.021 49.487 44.412 1.00 26.34 167 ALA B CA 1
ATOM 2488 C C . ALA B 1 143 ? 48.217 49.839 45.284 1.00 26.88 167 ALA B C 1
ATOM 2489 O O . ALA B 1 143 ? 48.984 48.949 45.661 1.00 27.43 167 ALA B O 1
ATOM 2491 N N . ASP B 1 144 ? 48.417 51.121 45.544 1.00 26.23 168 ASP B N 1
ATOM 2492 C CA . ASP B 1 144 ? 49.436 51.611 46.497 1.00 26.14 168 ASP B CA 1
ATOM 2493 C C . ASP B 1 144 ? 49.055 51.081 47.883 1.00 27.17 168 ASP B C 1
ATOM 2494 O O . ASP B 1 144 ? 48.036 51.543 48.470 1.00 26.76 168 ASP B O 1
ATOM 2499 N N . ILE B 1 145 ? 49.832 50.144 48.412 1.00 26.30 169 ILE B N 1
ATOM 2500 C CA . ILE B 1 145 ? 49.498 49.515 49.721 1.00 26.91 169 ILE B CA 1
ATOM 2501 C C . ILE B 1 145 ? 49.499 50.557 50.850 1.00 26.40 169 ILE B C 1
ATOM 2502 O O . ILE B 1 145 ? 48.874 50.274 51.890 1.00 28.11 169 ILE B O 1
ATOM 2507 N N . ASN B 1 146 ? 50.186 51.688 50.687 1.00 25.66 170 ASN B N 1
ATOM 2508 C CA . ASN B 1 146 ? 50.225 52.747 51.727 1.00 25.10 170 ASN B CA 1
ATOM 2509 C C . ASN B 1 146 ? 49.262 53.904 51.414 1.00 25.43 170 ASN B C 1
ATOM 2510 O O . ASN B 1 146 ? 49.438 54.941 52.041 1.00 26.80 170 ASN B O 1
ATOM 2515 N N . ILE B 1 147 ? 48.280 53.722 50.532 1.00 25.82 171 ILE B N 1
ATOM 2516 C CA . ILE B 1 147 ? 47.331 54.790 50.122 1.00 26.83 171 ILE B CA 1
ATOM 2517 C C . ILE B 1 147 ? 46.598 55.264 51.380 1.00 26.79 171 ILE B C 1
ATOM 2518 O O . ILE B 1 147 ? 46.375 54.472 52.289 1.00 27.78 171 ILE B O 1
ATOM 2523 N N . THR B 1 148 ? 46.339 56.551 51.480 1.00 26.15 172 THR B N 1
ATOM 2524 C CA . THR B 1 148 ? 45.699 57.125 52.689 1.00 27.35 172 THR B CA 1
ATOM 2525 C C . THR B 1 148 ? 44.341 57.668 52.338 1.00 28.14 172 THR B C 1
ATOM 2526 O O . THR B 1 148 ? 44.110 58.060 51.193 1.00 30.19 172 THR B O 1
ATOM 2530 N N . ASP B 1 149 ? 43.502 57.764 53.354 1.00 29.71 173 ASP B N 1
ATOM 2531 C CA . ASP B 1 149 ? 42.262 58.560 53.273 1.00 31.18 173 ASP B CA 1
ATOM 2532 C C . ASP B 1 149 ? 42.562 60.045 53.485 1.00 31.84 173 ASP B C 1
ATOM 2533 O O . ASP B 1 149 ? 43.752 60.449 53.640 1.00 29.64 173 ASP B O 1
ATOM 2538 N N . SER B 1 150 ? 41.505 60.851 53.484 1.00 34.56 174 SER B N 1
ATOM 2539 C CA . SER B 1 150 ? 41.599 62.322 53.585 1.00 37.53 174 SER B CA 1
ATOM 2540 C C . SER B 1 150 ? 42.426 62.719 54.813 1.00 39.91 174 SER B C 1
ATOM 2541 O O . SER B 1 150 ? 43.196 63.715 54.721 1.00 39.95 174 SER B O 1
ATOM 2544 N N . LEU B 1 151 ? 42.290 61.957 55.908 1.00 37.50 175 LEU B N 1
ATOM 2545 C CA . LEU B 1 151 ? 42.941 62.245 57.217 1.00 37.82 175 LEU B CA 1
ATOM 2546 C C . LEU B 1 151 ? 44.336 61.604 57.356 1.00 36.76 175 LEU B C 1
ATOM 2547 O O . LEU B 1 151 ? 45.008 61.845 58.400 1.00 37.25 175 LEU B O 1
ATOM 2552 N N . GLY B 1 152 ? 44.807 60.853 56.363 1.00 33.42 176 GLY B N 1
ATOM 2553 C CA . GLY B 1 152 ? 46.154 60.257 56.397 1.00 32.44 176 GLY B CA 1
ATOM 2554 C C . GLY B 1 152 ? 46.159 58.879 57.027 1.00 31.09 176 GLY B C 1
ATOM 2555 O O . GLY B 1 152 ? 47.252 58.346 57.246 1.00 31.15 176 GLY B O 1
ATOM 2556 N N . ASN B 1 153 ? 44.996 58.284 57.255 1.00 31.40 177 ASN B N 1
ATOM 2557 C CA . ASN B 1 153 ? 44.907 56.888 57.762 1.00 30.99 177 ASN B CA 1
ATOM 2558 C C . ASN B 1 153 ? 45.189 55.948 56.607 1.00 29.18 177 ASN B C 1
ATOM 2559 O O . ASN B 1 153 ? 44.636 56.152 55.512 1.00 28.45 177 ASN B O 1
ATOM 2564 N N . THR B 1 154 ? 46.020 54.942 56.852 1.00 26.27 178 THR B N 1
ATOM 2565 C CA . THR B 1 154 ? 46.289 53.885 55.873 1.00 27.25 178 THR B CA 1
ATOM 2566 C C . THR B 1 154 ? 45.231 52.781 55.983 1.00 27.42 178 THR B C 1
ATOM 2567 O O . THR B 1 154 ? 44.466 52.741 56.980 1.00 26.21 178 THR B O 1
ATOM 2571 N N . LEU B 1 155 ? 45.258 51.845 55.041 1.00 27.93 179 LEU B N 1
ATOM 2572 C CA . LEU B 1 155 ? 44.416 50.636 55.145 1.00 27.81 179 LEU B CA 1
ATOM 2573 C C . LEU B 1 155 ? 44.779 49.909 56.429 1.00 27.20 179 LEU B C 1
ATOM 2574 O O . LEU B 1 155 ? 43.851 49.338 57.089 1.00 25.91 179 LEU B O 1
ATOM 2579 N N . LEU B 1 156 ? 46.073 49.828 56.728 1.00 26.94 180 LEU B N 1
ATOM 2580 C CA . LEU B 1 156 ? 46.525 49.108 57.945 1.00 26.79 180 LEU B CA 1
ATOM 2581 C C . LEU B 1 156 ? 45.872 49.717 59.190 1.00 27.39 180 LEU B C 1
ATOM 2582 O O . LEU B 1 156 ? 45.331 48.953 60.018 1.00 28.49 180 LEU B O 1
ATOM 2587 N N . ILE B 1 157 ? 45.927 51.037 59.314 1.00 29.10 181 ILE B N 1
ATOM 2588 C CA . ILE B 1 157 ? 45.428 51.762 60.517 1.00 31.40 181 ILE B CA 1
ATOM 2589 C C . ILE B 1 157 ? 43.920 51.547 60.631 1.00 32.48 181 ILE B C 1
ATOM 2590 O O . ILE B 1 157 ? 43.399 51.189 61.705 1.00 31.44 181 ILE B O 1
ATOM 2595 N N . ASP B 1 158 ? 43.213 51.727 59.528 1.00 33.82 182 ASP B N 1
ATOM 2596 C CA . ASP B 1 158 ? 41.746 51.559 59.506 1.00 34.40 182 ASP B CA 1
ATOM 2597 C C . ASP B 1 158 ? 41.393 50.103 59.767 1.00 32.05 182 ASP B C 1
ATOM 2598 O O . ASP B 1 158 ? 40.425 49.900 60.480 1.00 33.49 182 ASP B O 1
ATOM 2603 N N . ALA B 1 159 ? 42.122 49.132 59.197 1.00 30.66 183 ALA B N 1
ATOM 2604 C CA . ALA B 1 159 ? 41.859 47.683 59.389 1.00 31.24 183 ALA B CA 1
ATOM 2605 C C . ALA B 1 159 ? 42.043 47.308 60.861 1.00 33.28 183 ALA B C 1
ATOM 2606 O O . ALA B 1 159 ? 41.256 46.468 61.370 1.00 35.24 183 ALA B O 1
ATOM 2608 N N . LEU B 1 160 ? 43.070 47.875 61.514 1.00 33.42 184 LEU B N 1
ATOM 2609 C CA . LEU B 1 160 ? 43.288 47.706 62.975 1.00 35.97 184 LEU B CA 1
ATOM 2610 C C . LEU B 1 160 ? 42.100 48.305 63.732 1.00 38.08 184 LEU B C 1
ATOM 2611 O O . LEU B 1 160 ? 41.607 47.612 64.648 1.00 40.26 184 LEU B O 1
ATOM 2616 N N . ASP B 1 161 ? 41.696 49.537 63.387 1.00 38.79 185 ASP B N 1
ATOM 2617 C CA . ASP B 1 161 ? 40.583 50.267 64.056 1.00 40.56 185 ASP B CA 1
ATOM 2618 C C . ASP B 1 161 ? 39.275 49.487 63.913 1.00 41.10 185 ASP B C 1
ATOM 2619 O O . ASP B 1 161 ? 38.464 49.588 64.869 1.00 44.04 185 ASP B O 1
ATOM 2624 N N . PHE B 1 162 ? 39.072 48.781 62.787 1.00 40.89 186 PHE B N 1
ATOM 2625 C CA A PHE B 1 162 ? 37.825 48.025 62.479 0.60 42.77 186 PHE B CA 1
ATOM 2626 C CA B PHE B 1 162 ? 37.846 48.007 62.430 0.40 41.20 186 PHE B CA 1
ATOM 2627 C C . PHE B 1 162 ? 37.902 46.623 63.080 1.00 41.26 186 PHE B C 1
ATOM 2628 O O . PHE B 1 162 ? 36.898 45.935 63.099 1.00 41.32 186 PHE B O 1
ATOM 2643 N N . HIS B 1 163 ? 39.077 46.231 63.563 1.00 40.66 187 HIS B N 1
ATOM 2644 C CA . HIS B 1 163 ? 39.341 44.853 64.037 1.00 39.99 187 HIS B CA 1
ATOM 2645 C C . HIS B 1 163 ? 39.188 43.888 62.863 1.00 37.26 187 HIS B C 1
ATOM 2646 O O . HIS B 1 163 ? 38.735 42.777 63.087 1.00 38.51 187 HIS B O 1
ATOM 2653 N N . SER B 1 164 ? 39.618 44.269 61.660 1.00 34.23 188 SER B N 1
ATOM 2654 C CA . SER B 1 164 ? 39.672 43.350 60.492 1.00 34.11 188 SER B CA 1
ATOM 2655 C C . SER B 1 164 ? 41.049 42.688 60.481 1.00 32.30 188 SER B C 1
ATOM 2656 O O . SER B 1 164 ? 41.885 43.059 59.664 1.00 30.98 188 SER B O 1
ATOM 2659 N N . TYR B 1 165 ? 41.295 41.734 61.367 1.00 32.19 189 TYR B N 1
ATOM 2660 C CA . TYR B 1 165 ? 42.685 41.313 61.677 1.00 33.11 189 TYR B CA 1
ATOM 2661 C C . TYR B 1 165 ? 43.266 40.524 60.498 1.00 33.32 189 TYR B C 1
ATOM 2662 O O . TYR B 1 165 ? 44.498 40.557 60.258 1.00 33.64 189 TYR B O 1
ATOM 2671 N N . ASP B 1 166 ? 42.411 39.858 59.713 1.00 33.90 190 ASP B N 1
ATOM 2672 C CA . ASP B 1 166 ? 42.917 39.095 58.545 1.00 34.07 190 ASP B CA 1
ATOM 2673 C C . ASP B 1 166 ? 43.484 40.070 57.507 1.00 31.72 190 ASP B C 1
ATOM 2674 O O . ASP B 1 166 ? 44.514 39.748 56.859 1.00 32.97 190 ASP B O 1
ATOM 2679 N N . HIS B 1 167 ? 42.826 41.220 57.306 1.00 30.94 191 HIS B N 1
ATOM 2680 C CA . HIS B 1 167 ? 43.322 42.272 56.392 1.00 30.37 191 HIS B CA 1
ATOM 2681 C C . HIS B 1 167 ? 44.607 42.877 56.965 1.00 29.28 191 HIS B C 1
ATOM 2682 O O . HIS B 1 167 ? 45.521 43.224 56.208 1.00 27.69 191 HIS B O 1
ATOM 2689 N N . VAL B 1 168 ? 44.661 43.035 58.277 1.00 29.80 192 VAL B N 1
ATOM 2690 C CA . VAL B 1 168 ? 45.898 43.551 58.932 1.00 30.18 192 VAL B CA 1
ATOM 2691 C C . VAL B 1 168 ? 47.065 42.640 58.546 1.00 29.90 192 VAL B C 1
ATOM 2692 O O . VAL B 1 168 ? 48.086 43.165 58.119 1.00 30.80 192 VAL B O 1
ATOM 2696 N N . LEU B 1 169 ? 46.915 41.331 58.729 1.00 31.73 193 LEU B N 1
ATOM 2697 C CA . LEU B 1 169 ? 48.021 40.369 58.478 1.00 32.51 193 LEU B CA 1
ATOM 2698 C C . LEU B 1 169 ? 48.419 40.393 57.000 1.00 32.46 193 LEU B C 1
ATOM 2699 O O . LEU B 1 169 ? 49.643 40.438 56.717 1.00 29.64 193 LEU B O 1
ATOM 2704 N N . LEU B 1 170 ? 47.446 40.397 56.084 1.00 29.66 194 LEU B N 1
ATOM 2705 C CA . LEU B 1 170 ? 47.741 40.515 54.639 1.00 30.56 194 LEU B CA 1
ATOM 2706 C C . LEU B 1 170 ? 48.572 41.780 54.390 1.00 30.61 194 LEU B C 1
ATOM 2707 O O . LEU B 1 170 ? 49.566 41.673 53.705 1.00 29.50 194 LEU B O 1
ATOM 2712 N N . LEU B 1 171 ? 48.151 42.934 54.903 1.00 28.09 195 LEU B N 1
ATOM 2713 C CA . LEU B 1 171 ? 48.829 44.220 54.581 1.00 26.81 195 LEU B CA 1
ATOM 2714 C C . LEU B 1 171 ? 50.265 44.172 55.103 1.00 27.61 195 LEU B C 1
ATOM 2715 O O . LEU B 1 171 ? 51.148 44.606 54.382 1.00 27.45 195 LEU B O 1
ATOM 2720 N N . LEU B 1 172 ? 50.474 43.588 56.279 1.00 27.72 196 LEU B N 1
ATOM 2721 C CA . LEU B 1 172 ? 51.808 43.538 56.921 1.00 28.51 196 LEU B CA 1
ATOM 2722 C C . LEU B 1 172 ? 52.724 42.616 56.124 1.00 29.72 196 LEU B C 1
ATOM 2723 O O . LEU B 1 172 ? 53.841 43.056 55.766 1.00 32.38 196 LEU B O 1
ATOM 2728 N N . GLU B 1 173 ? 52.235 41.447 55.741 1.00 32.69 197 GLU B N 1
ATOM 2729 C CA . GLU B 1 173 ? 53.125 40.468 55.058 1.00 35.29 197 GLU B CA 1
ATOM 2730 C C . GLU B 1 173 ? 53.500 41.018 53.670 1.00 34.07 197 GLU B C 1
ATOM 2731 O O . GLU B 1 173 ? 54.629 40.745 53.196 1.00 32.30 197 GLU B O 1
ATOM 2737 N N . ARG B 1 174 ? 52.669 41.904 53.118 1.00 34.38 198 ARG B N 1
ATOM 2738 C CA . ARG B 1 174 ? 52.862 42.543 51.792 1.00 32.62 198 ARG B CA 1
ATOM 2739 C C . ARG B 1 174 ? 53.661 43.842 51.909 1.00 31.06 198 ARG B C 1
ATOM 2740 O O . ARG B 1 174 ? 53.955 44.426 50.864 1.00 32.72 198 ARG B O 1
ATOM 2748 N N . GLY B 1 175 ? 54.049 44.224 53.125 1.00 29.93 199 GLY B N 1
ATOM 2749 C CA . GLY B 1 175 ? 55.051 45.272 53.378 1.00 29.35 199 GLY B CA 1
ATOM 2750 C C . GLY B 1 175 ? 54.436 46.642 53.627 1.00 27.57 199 GLY B C 1
ATOM 2751 O O . GLY B 1 175 ? 55.198 47.646 53.566 1.00 28.50 199 GLY B O 1
ATOM 2752 N N . ALA B 1 176 ? 53.156 46.709 54.007 1.00 27.92 200 ALA B N 1
ATOM 2753 C CA . ALA B 1 176 ? 52.560 47.979 54.505 1.00 26.71 200 ALA B CA 1
ATOM 2754 C C . ALA B 1 176 ? 53.466 48.588 55.586 1.00 28.47 200 ALA B C 1
ATOM 2755 O O . ALA B 1 176 ? 53.934 47.858 56.496 1.00 27.35 200 ALA B O 1
ATOM 2757 N N . ASP B 1 177 ? 53.628 49.906 55.545 1.00 27.83 201 ASP B N 1
ATOM 2758 C CA . ASP B 1 177 ? 54.440 50.666 56.517 1.00 28.21 201 ASP B CA 1
ATOM 2759 C C . ASP B 1 177 ? 53.568 50.923 57.736 1.00 28.32 201 ASP B C 1
ATOM 2760 O O . ASP B 1 177 ? 52.589 51.649 57.643 1.00 29.28 201 ASP B O 1
ATOM 2765 N N . PRO B 1 178 ? 53.859 50.284 58.890 1.00 28.56 202 PRO B N 1
ATOM 2766 C CA . PRO B 1 178 ? 53.057 50.491 60.095 1.00 29.62 202 PRO B CA 1
ATOM 2767 C C . PRO B 1 178 ? 53.300 51.825 60.796 1.00 31.63 202 PRO B C 1
ATOM 2768 O O . PRO B 1 178 ? 52.533 52.147 61.718 1.00 31.29 202 PRO B O 1
ATOM 2772 N N . GLU B 1 179 ? 54.300 52.593 60.343 1.00 32.01 203 GLU B N 1
ATOM 2773 C CA . GLU B 1 179 ? 54.655 53.882 60.987 1.00 34.41 203 GLU B CA 1
ATOM 2774 C C . GLU B 1 179 ? 53.872 55.061 60.388 1.00 35.98 203 GLU B C 1
ATOM 2775 O O . GLU B 1 179 ? 53.852 56.115 61.038 1.00 38.40 203 GLU B O 1
ATOM 2781 N N . ILE B 1 180 ? 53.291 54.933 59.196 1.00 35.09 204 ILE B N 1
ATOM 2782 C CA . ILE B 1 180 ? 52.535 56.051 58.559 1.00 37.31 204 ILE B CA 1
ATOM 2783 C C . ILE B 1 180 ? 51.327 56.384 59.438 1.00 40.34 204 ILE B C 1
ATOM 2784 O O . ILE B 1 180 ? 50.514 55.486 59.755 1.00 44.61 204 ILE B O 1
#